Protein AF-A0AAD6TS99-F1 (afdb_monomer)

Mean predicted aligned error: 9.03 Å

pLDDT: mean 82.66, std 16.52, range [25.97, 98.44]

Radius of gyration: 23.11 Å; Cα contacts (8 Å, |Δi|>4): 636; chains: 1; bounding box: 57×58×65 Å

Structure (mmCIF, N/CA/C/O backbone):
data_AF-A0AAD6TS99-F1
#
_entry.id   AF-A0AAD6TS99-F1
#
loop_
_atom_site.group_PDB
_atom_site.id
_atom_site.type_symbol
_atom_site.label_atom_id
_atom_site.label_alt_id
_atom_site.label_comp_id
_atom_site.label_asym_id
_atom_site.label_entity_id
_atom_site.label_seq_id
_atom_site.pdbx_PDB_ins_code
_atom_site.Cartn_x
_atom_site.Cartn_y
_atom_site.Cartn_z
_atom_site.occupancy
_atom_site.B_iso_or_equiv
_atom_site.auth_seq_id
_atom_site.auth_comp_id
_atom_site.auth_asym_id
_atom_site.auth_atom_id
_atom_site.pdbx_PDB_model_num
ATOM 1 N N . MET A 1 1 ? -3.252 -40.633 1.574 1.00 31.17 1 MET A N 1
ATOM 2 C CA . MET A 1 1 ? -2.660 -40.142 0.312 1.00 31.17 1 MET A CA 1
ATOM 3 C C . MET A 1 1 ? -2.250 -38.691 0.544 1.00 31.17 1 MET A C 1
ATOM 5 O O . MET A 1 1 ? -3.136 -37.849 0.591 1.00 31.17 1 MET A O 1
ATOM 9 N N . PRO A 1 2 ? -0.974 -38.395 0.834 1.00 29.34 2 PRO A N 1
ATOM 10 C CA . PRO A 1 2 ? -0.529 -37.021 1.043 1.00 29.34 2 PRO A CA 1
ATOM 11 C C . PRO A 1 2 ? -0.524 -36.272 -0.296 1.00 29.34 2 PRO A C 1
ATOM 13 O O . PRO A 1 2 ? 0.064 -36.742 -1.268 1.00 29.34 2 PRO A O 1
ATOM 16 N N . GLY A 1 3 ? -1.235 -35.144 -0.343 1.00 27.17 3 GLY A N 1
ATOM 17 C CA . GLY A 1 3 ? -1.377 -34.300 -1.525 1.00 27.17 3 GLY A CA 1
ATOM 18 C C . GLY A 1 3 ? -0.054 -33.652 -1.924 1.00 27.17 3 GLY A C 1
ATOM 19 O O . GLY A 1 3 ? 0.652 -33.089 -1.086 1.00 27.17 3 GLY A O 1
ATOM 20 N N . LEU A 1 4 ? 0.273 -33.736 -3.215 1.00 25.97 4 LEU A N 1
ATOM 21 C CA . LEU A 1 4 ? 1.379 -33.003 -3.816 1.00 25.97 4 LEU A CA 1
ATOM 22 C C . LEU A 1 4 ? 1.143 -31.496 -3.647 1.00 25.97 4 LEU A C 1
ATOM 24 O O . LEU A 1 4 ? 0.352 -30.891 -4.365 1.00 25.97 4 LEU A O 1
ATOM 28 N N . SER A 1 5 ? 1.887 -30.879 -2.731 1.00 28.53 5 SER A N 1
ATOM 29 C CA . SER A 1 5 ? 2.223 -29.463 -2.830 1.00 28.53 5 SER A CA 1
ATOM 30 C C . SER A 1 5 ? 3.158 -29.313 -4.030 1.00 28.53 5 SER A C 1
ATOM 32 O O . SER A 1 5 ? 4.342 -29.649 -3.958 1.00 28.53 5 SER A O 1
ATOM 34 N N . ILE A 1 6 ? 2.627 -28.843 -5.160 1.00 28.94 6 ILE A N 1
ATOM 35 C CA . ILE A 1 6 ? 3.459 -28.297 -6.230 1.00 28.94 6 ILE A CA 1
ATOM 36 C C . ILE A 1 6 ? 4.036 -26.997 -5.669 1.00 28.94 6 ILE A C 1
ATOM 38 O O . ILE A 1 6 ? 3.447 -25.929 -5.801 1.00 28.94 6 ILE A O 1
ATOM 42 N N . ARG A 1 7 ? 5.187 -27.082 -4.993 1.00 29.94 7 ARG A N 1
ATOM 43 C CA . ARG A 1 7 ? 6.055 -25.917 -4.819 1.00 29.94 7 ARG A CA 1
ATOM 44 C C . ARG A 1 7 ? 6.467 -25.500 -6.225 1.00 29.94 7 ARG A C 1
ATOM 46 O O . ARG A 1 7 ? 7.348 -26.135 -6.807 1.00 29.94 7 ARG A O 1
ATOM 53 N N . GLN A 1 8 ? 5.807 -24.488 -6.790 1.00 37.69 8 GLN A N 1
ATOM 54 C CA . GLN A 1 8 ? 6.321 -23.814 -7.977 1.00 37.69 8 GLN A CA 1
ATOM 55 C C . GLN A 1 8 ? 7.753 -23.388 -7.642 1.00 37.69 8 GLN A C 1
ATOM 57 O O . GLN A 1 8 ? 7.991 -22.649 -6.686 1.00 37.69 8 GLN A O 1
ATOM 62 N N . ARG A 1 9 ? 8.731 -23.979 -8.335 1.00 44.38 9 ARG A N 1
ATOM 63 C CA . ARG A 1 9 ? 10.136 -23.624 -8.140 1.00 44.38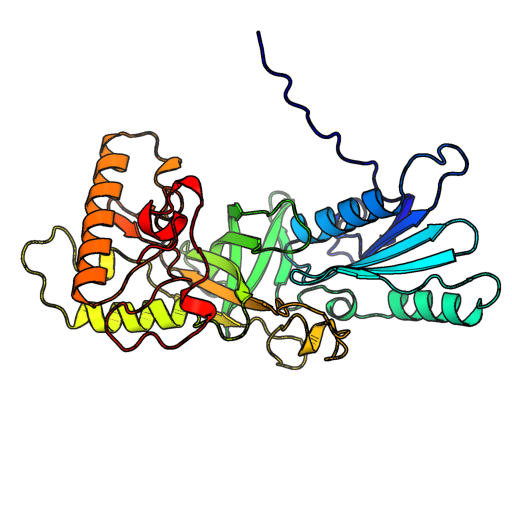 9 ARG A CA 1
ATOM 64 C C . ARG A 1 9 ? 10.298 -22.179 -8.598 1.00 44.38 9 ARG A C 1
ATOM 66 O O . ARG A 1 9 ? 9.885 -21.857 -9.707 1.00 44.38 9 ARG A O 1
ATOM 73 N N . ARG A 1 10 ? 10.888 -21.333 -7.748 1.00 51.53 10 ARG A N 1
ATOM 74 C CA . ARG A 1 10 ? 11.255 -19.963 -8.124 1.00 51.53 10 ARG A CA 1
ATOM 75 C C . ARG A 1 10 ? 12.148 -20.042 -9.377 1.00 51.53 10 ARG A C 1
ATOM 77 O O . ARG A 1 10 ? 13.082 -20.852 -9.361 1.00 51.53 10 ARG A O 1
ATOM 84 N N . PRO A 1 11 ? 11.854 -19.283 -10.445 1.00 57.56 11 PRO A N 1
ATOM 85 C CA . PRO A 1 11 ? 12.698 -19.250 -11.634 1.00 57.56 11 PRO A CA 1
ATOM 86 C C . PRO A 1 11 ? 14.106 -18.740 -11.288 1.00 57.56 11 PRO A C 1
ATOM 88 O O . PRO A 1 11 ? 14.292 -18.085 -10.253 1.00 57.56 11 PRO A O 1
ATOM 91 N N . PRO A 1 12 ? 15.111 -19.041 -12.125 1.00 59.34 12 PRO A N 1
ATOM 92 C CA . PRO A 1 12 ? 16.464 -18.543 -11.925 1.00 59.34 12 PRO A CA 1
ATOM 93 C C . PRO A 1 12 ? 16.511 -17.001 -11.973 1.00 59.34 12 PRO A C 1
ATOM 95 O O . PRO A 1 12 ? 15.682 -16.373 -12.646 1.00 59.34 12 PRO A O 1
ATOM 98 N N . PRO A 1 13 ? 17.483 -16.373 -11.276 1.00 65.31 13 PRO A N 1
ATOM 99 C CA . PRO A 1 13 ? 17.676 -14.921 -11.301 1.00 65.31 13 PRO A CA 1
ATOM 100 C C . PRO A 1 13 ? 17.882 -14.396 -12.736 1.00 65.31 13 PRO A C 1
ATOM 102 O O . PRO A 1 13 ? 18.174 -15.181 -13.642 1.00 65.31 13 PRO A O 1
ATOM 105 N N . PRO A 1 14 ? 17.709 -13.084 -12.982 1.00 68.12 14 PRO A N 1
ATOM 106 C CA . PRO A 1 14 ? 17.928 -12.510 -14.306 1.00 68.12 14 PRO A CA 1
ATOM 107 C C . PRO A 1 14 ? 19.351 -12.751 -14.819 1.00 68.12 14 PRO A C 1
ATOM 109 O O . PRO A 1 14 ? 20.306 -12.736 -14.043 1.00 68.12 14 PRO A O 1
ATOM 112 N N . ASP A 1 15 ? 19.479 -12.973 -16.132 1.00 72.75 15 ASP A N 1
ATOM 113 C CA . ASP A 1 15 ? 20.764 -13.275 -16.783 1.00 72.75 15 ASP A CA 1
ATOM 114 C C . ASP A 1 15 ? 21.715 -12.077 -16.724 1.00 72.75 15 ASP A C 1
ATOM 116 O O . ASP A 1 15 ? 22.934 -12.229 -16.648 1.00 72.75 15 ASP A O 1
ATOM 120 N N . ALA A 1 16 ? 21.146 -10.872 -16.741 1.00 76.94 16 ALA A N 1
ATOM 121 C CA . ALA A 1 16 ? 21.843 -9.618 -16.526 1.00 76.94 16 ALA A CA 1
ATOM 122 C C . ALA A 1 16 ? 20.927 -8.620 -15.809 1.00 76.94 16 ALA A C 1
ATOM 124 O O . ALA A 1 16 ? 19.708 -8.761 -15.789 1.00 76.94 16 ALA A O 1
ATOM 125 N N . GLN A 1 17 ? 21.506 -7.576 -15.225 1.00 77.94 17 GLN A N 1
ATOM 126 C CA . GLN A 1 17 ? 20.723 -6.495 -14.639 1.00 77.94 17 GLN A CA 1
ATOM 127 C C . GLN A 1 17 ? 21.492 -5.183 -14.638 1.00 77.94 17 GLN A C 1
ATOM 129 O O . GLN A 1 17 ? 22.702 -5.167 -14.407 1.00 77.94 17 GLN A O 1
ATOM 134 N N . ILE A 1 18 ? 20.769 -4.082 -14.828 1.00 77.62 18 ILE A N 1
ATOM 135 C CA . ILE A 1 18 ? 21.267 -2.746 -14.501 1.00 77.62 18 ILE A CA 1
ATOM 136 C C . ILE A 1 18 ? 21.106 -2.583 -12.989 1.00 77.62 18 ILE A C 1
ATOM 138 O O . ILE A 1 18 ? 20.018 -2.821 -12.461 1.00 77.62 18 ILE A O 1
ATOM 142 N N . ARG A 1 19 ? 22.186 -2.236 -12.282 1.00 78.31 19 ARG A N 1
ATOM 143 C CA . ARG A 1 19 ? 22.168 -2.015 -10.828 1.00 78.31 19 ARG A CA 1
ATOM 144 C C . ARG A 1 19 ? 22.339 -0.541 -10.508 1.00 78.31 19 ARG A C 1
ATOM 146 O O . ARG A 1 19 ? 23.135 0.133 -11.159 1.00 78.31 19 ARG A O 1
ATOM 153 N N . LEU A 1 20 ? 21.653 -0.078 -9.468 1.00 70.25 20 LEU A N 1
ATOM 154 C CA . LEU A 1 20 ? 22.015 1.182 -8.833 1.00 70.25 20 LEU A CA 1
ATOM 155 C C . LEU A 1 20 ? 23.331 0.993 -8.077 1.00 70.25 20 LEU A C 1
ATOM 157 O O . LEU A 1 20 ? 23.480 0.058 -7.289 1.00 70.25 20 LEU A O 1
ATOM 161 N N . VAL A 1 21 ? 24.286 1.888 -8.322 1.00 65.94 21 VAL A N 1
ATOM 162 C CA . VAL A 1 21 ? 25.533 1.967 -7.557 1.00 65.94 21 VAL A CA 1
ATOM 163 C C . VAL A 1 21 ? 25.397 3.155 -6.616 1.00 65.94 21 VAL A C 1
ATOM 165 O O . VAL A 1 21 ? 25.677 4.289 -6.989 1.00 65.94 21 VAL A O 1
ATOM 168 N N . SER A 1 22 ? 24.907 2.899 -5.407 1.00 61.56 22 SER A N 1
ATOM 169 C CA . SER A 1 22 ? 24.808 3.896 -4.339 1.00 61.56 22 SER A CA 1
ATOM 170 C C . SER A 1 22 ? 25.231 3.264 -3.004 1.00 61.56 22 SER A C 1
ATOM 172 O O . SER A 1 22 ? 25.011 2.063 -2.822 1.00 61.56 22 SER A O 1
ATOM 174 N N . PRO A 1 23 ? 25.830 4.036 -2.072 1.00 59.06 23 PRO A N 1
ATOM 175 C CA . PRO A 1 23 ? 26.162 3.565 -0.724 1.00 59.06 23 PRO A CA 1
ATOM 176 C C . PRO A 1 23 ? 24.962 2.984 0.037 1.00 59.06 23 PRO A C 1
ATOM 178 O O . PRO A 1 23 ? 25.139 2.120 0.894 1.00 59.06 23 PRO A O 1
ATOM 181 N N . ASP A 1 24 ? 23.753 3.439 -0.298 1.00 56.72 24 ASP A N 1
ATOM 182 C CA . ASP A 1 24 ? 22.505 3.048 0.366 1.00 56.72 24 ASP A CA 1
ATOM 183 C C . ASP A 1 24 ? 21.996 1.675 -0.095 1.00 56.72 24 ASP A C 1
ATOM 185 O O . ASP A 1 24 ? 21.135 1.064 0.543 1.00 56.72 24 ASP A O 1
ATOM 189 N N . PHE A 1 25 ? 22.535 1.165 -1.205 1.00 60.50 25 PHE A N 1
ATOM 190 C CA . PHE A 1 25 ? 22.147 -0.111 -1.781 1.00 60.50 25 PHE A CA 1
ATOM 191 C C . PHE A 1 25 ? 23.238 -1.147 -1.546 1.00 60.50 25 PHE A C 1
ATOM 193 O O . PHE A 1 25 ? 24.374 -1.025 -2.004 1.00 60.50 25 PHE A O 1
ATOM 200 N N . ASP A 1 26 ? 22.870 -2.234 -0.872 1.00 61.38 26 ASP A N 1
ATOM 201 C CA . ASP A 1 26 ? 23.721 -3.414 -0.840 1.00 61.38 26 ASP A CA 1
ATOM 202 C C . ASP A 1 26 ? 23.808 -3.983 -2.257 1.00 61.38 26 ASP A C 1
ATOM 204 O O . ASP A 1 26 ? 22.822 -4.500 -2.790 1.00 61.38 26 ASP A O 1
ATOM 208 N N . SER A 1 27 ? 24.991 -3.872 -2.865 1.00 56.22 27 SER A N 1
ATOM 209 C CA . SER A 1 27 ? 25.229 -4.285 -4.247 1.00 56.22 27 SER A CA 1
ATOM 210 C C . SER A 1 27 ? 24.827 -5.733 -4.528 1.00 56.22 27 SER A C 1
ATOM 212 O O . SER A 1 27 ? 24.544 -6.032 -5.681 1.00 56.22 27 SER A O 1
ATOM 214 N N . ASN A 1 28 ? 24.746 -6.611 -3.517 1.00 54.53 28 ASN A N 1
ATOM 215 C CA . ASN A 1 28 ? 24.338 -8.012 -3.656 1.00 54.53 28 ASN A CA 1
ATOM 216 C C . ASN A 1 28 ? 22.839 -8.269 -3.417 1.00 54.53 28 ASN A C 1
ATOM 218 O O . ASN A 1 28 ? 22.389 -9.407 -3.554 1.00 54.53 28 ASN A O 1
ATOM 222 N N . SER A 1 29 ? 22.058 -7.243 -3.079 1.00 62.88 29 SER A N 1
ATOM 223 C CA . SER A 1 29 ? 20.621 -7.371 -2.842 1.00 62.88 29 SER A CA 1
ATOM 224 C C . SER A 1 29 ? 19.803 -7.261 -4.130 1.00 62.88 29 SER A C 1
ATOM 226 O O . SER A 1 29 ? 20.132 -6.494 -5.036 1.00 62.88 29 SER A O 1
ATOM 228 N N . CYS A 1 30 ? 18.667 -7.965 -4.182 1.00 60.56 30 CYS A N 1
ATOM 229 C CA . CYS A 1 30 ? 17.664 -7.759 -5.228 1.00 60.56 30 CYS A CA 1
ATOM 230 C C . CYS A 1 30 ? 17.139 -6.309 -5.256 1.00 60.56 30 CYS A C 1
ATOM 232 O O . CYS A 1 30 ? 16.827 -5.824 -6.340 1.00 60.56 30 CYS A O 1
ATOM 234 N N . PHE A 1 31 ? 17.168 -5.589 -4.125 1.00 64.56 31 PHE A N 1
ATOM 235 C CA . PHE A 1 31 ? 16.798 -4.167 -4.012 1.00 64.56 31 PHE A CA 1
ATOM 236 C C . PHE A 1 31 ? 17.698 -3.223 -4.827 1.00 64.56 31 PHE A C 1
ATOM 238 O O . PHE A 1 31 ? 17.280 -2.128 -5.192 1.00 64.56 31 PHE A O 1
ATOM 245 N N . ALA A 1 32 ? 18.930 -3.640 -5.150 1.00 71.50 32 ALA A N 1
ATOM 246 C CA . ALA A 1 32 ? 19.839 -2.869 -6.004 1.00 71.50 32 ALA A CA 1
ATOM 247 C C . ALA A 1 32 ? 19.538 -3.029 -7.505 1.00 71.50 32 ALA A C 1
ATOM 249 O O . ALA A 1 32 ? 20.182 -2.386 -8.335 1.00 71.50 32 ALA A O 1
ATOM 250 N N . THR A 1 33 ? 18.598 -3.904 -7.876 1.00 79.81 33 THR A N 1
ATOM 251 C CA . THR A 1 33 ? 18.227 -4.161 -9.272 1.00 79.81 33 THR A CA 1
ATOM 252 C C . THR A 1 33 ? 17.383 -3.009 -9.806 1.00 79.81 33 THR A C 1
ATOM 254 O O . THR A 1 33 ? 16.209 -2.880 -9.472 1.00 79.81 33 THR A O 1
ATOM 257 N N . ALA A 1 34 ? 17.974 -2.191 -10.675 1.00 82.31 34 ALA A N 1
ATOM 258 C CA . ALA A 1 34 ? 17.283 -1.101 -11.348 1.00 82.31 34 ALA A CA 1
ATOM 259 C C . ALA A 1 34 ? 16.462 -1.603 -12.539 1.00 82.31 34 ALA A C 1
ATOM 261 O O . ALA A 1 34 ? 15.338 -1.161 -12.721 1.00 82.31 34 ALA A O 1
ATOM 262 N N . VAL A 1 35 ? 16.999 -2.519 -13.350 1.00 86.19 35 VAL A N 1
ATOM 263 C CA . VAL A 1 35 ? 16.286 -3.100 -14.500 1.00 86.19 35 VAL A CA 1
ATOM 264 C C . VAL A 1 35 ? 16.732 -4.555 -14.678 1.00 86.19 35 VAL A C 1
ATOM 266 O O . VAL A 1 35 ? 17.909 -4.775 -14.983 1.00 86.19 35 VAL A O 1
ATOM 269 N N . PRO A 1 36 ? 15.854 -5.557 -14.479 1.00 85.12 36 PRO A N 1
ATOM 270 C CA . PRO A 1 36 ? 16.147 -6.941 -14.833 1.00 85.12 36 PRO A CA 1
ATOM 271 C C . PRO A 1 36 ? 16.221 -7.126 -16.355 1.00 85.12 36 PRO A C 1
ATOM 273 O O . PRO A 1 36 ? 15.377 -6.629 -17.106 1.00 85.12 36 PRO A O 1
ATOM 276 N N . CYS A 1 37 ? 17.211 -7.896 -16.801 1.00 84.31 37 CYS A N 1
ATOM 277 C CA . CYS A 1 37 ? 17.406 -8.258 -18.199 1.00 84.31 37 CYS A CA 1
ATOM 278 C C . CYS A 1 37 ? 17.447 -9.786 -18.344 1.00 84.31 37 CYS A C 1
ATOM 280 O O . CYS A 1 37 ? 18.178 -10.473 -17.626 1.00 84.31 37 CYS A O 1
ATOM 282 N N . LYS A 1 38 ? 16.681 -10.317 -19.298 1.00 83.75 38 LYS A N 1
ATOM 283 C CA . LYS A 1 38 ? 16.665 -11.743 -19.645 1.00 83.75 38 LYS A CA 1
ATOM 284 C C . LYS A 1 38 ? 17.144 -11.952 -21.075 1.00 83.75 38 LYS A C 1
ATOM 286 O O . LYS A 1 38 ? 16.700 -11.260 -21.996 1.00 83.75 38 LYS A O 1
ATOM 291 N N . LEU A 1 39 ? 18.050 -12.906 -21.250 1.00 77.25 39 LEU A N 1
ATOM 292 C CA . LEU A 1 39 ? 18.673 -13.250 -22.520 1.00 77.25 39 LEU A CA 1
ATOM 293 C C . LEU A 1 39 ? 18.336 -14.695 -22.865 1.00 77.25 39 LEU A C 1
ATOM 295 O O . LEU A 1 39 ? 18.523 -15.593 -22.050 1.00 77.25 39 LEU A O 1
ATOM 299 N N . LYS A 1 40 ? 17.900 -14.947 -24.103 1.00 68.38 40 LYS A N 1
ATOM 300 C CA . LYS A 1 40 ? 17.586 -16.320 -24.506 1.00 68.38 40 LYS A CA 1
ATOM 301 C C . LYS A 1 40 ? 18.821 -17.200 -24.475 1.00 68.38 40 LYS A C 1
ATOM 303 O O . LYS A 1 40 ? 19.788 -16.974 -25.203 1.00 68.38 40 LYS A O 1
ATOM 308 N N . SER A 1 41 ? 18.751 -18.252 -23.671 1.00 57.69 41 SER A N 1
ATOM 309 C CA . SER A 1 41 ? 19.757 -19.301 -23.681 1.00 57.69 41 SER A CA 1
ATOM 310 C C . SER A 1 41 ? 19.623 -20.130 -24.958 1.00 57.69 41 SER A C 1
ATOM 312 O O . SER A 1 41 ? 18.628 -20.824 -25.158 1.00 57.69 41 SER A O 1
ATOM 314 N N . MET A 1 42 ? 20.670 -20.156 -25.791 1.00 52.84 42 MET A N 1
ATOM 315 C CA . MET A 1 42 ? 20.754 -21.095 -26.925 1.00 52.84 42 MET A CA 1
ATOM 316 C C . MET A 1 42 ? 20.756 -22.574 -26.491 1.00 52.84 42 MET A C 1
ATOM 318 O O . MET A 1 42 ? 20.680 -23.461 -27.336 1.00 52.84 42 MET A O 1
ATOM 322 N N . ARG A 1 43 ? 20.871 -22.859 -25.186 1.00 50.91 43 ARG A N 1
ATOM 323 C CA . ARG A 1 43 ? 20.925 -24.223 -24.641 1.00 50.91 43 ARG A CA 1
ATOM 324 C C . ARG A 1 43 ? 19.551 -24.794 -24.278 1.00 50.91 43 ARG A C 1
ATOM 326 O O . ARG A 1 43 ? 19.440 -26.011 -24.238 1.00 50.91 43 ARG A O 1
ATOM 333 N N . ASN A 1 44 ? 18.539 -23.951 -24.048 1.00 54.41 44 ASN A N 1
ATOM 334 C CA . ASN A 1 44 ? 17.185 -24.357 -23.647 1.00 54.41 44 ASN A CA 1
ATOM 335 C C . ASN A 1 44 ? 16.124 -23.524 -24.396 1.00 54.41 44 ASN A C 1
ATOM 337 O O . ASN A 1 44 ? 15.578 -22.570 -23.848 1.00 54.41 44 ASN A O 1
ATOM 341 N N . PRO A 1 45 ? 15.801 -23.868 -25.653 1.00 55.06 45 PRO A N 1
ATOM 342 C CA . PRO A 1 45 ? 14.813 -23.129 -26.443 1.00 55.06 45 PRO A CA 1
ATOM 343 C C . PRO A 1 45 ? 13.363 -23.268 -25.936 1.00 55.06 45 PRO A C 1
ATOM 345 O O . PRO A 1 45 ? 12.497 -22.530 -26.399 1.00 55.06 45 PRO A O 1
ATOM 348 N N . GLU A 1 46 ? 13.091 -24.195 -25.009 1.00 52.91 46 GLU A N 1
ATOM 349 C CA . GLU A 1 46 ? 11.758 -24.421 -24.427 1.00 52.91 46 GLU A CA 1
ATOM 350 C C . GLU A 1 46 ? 11.440 -23.509 -23.221 1.00 52.91 46 GLU A C 1
ATOM 352 O O . GLU A 1 46 ? 10.275 -23.397 -22.832 1.00 52.91 46 GLU A O 1
ATOM 357 N N . GLU A 1 47 ? 12.433 -22.824 -22.637 1.00 57.97 47 GLU A N 1
ATOM 358 C CA . GLU A 1 47 ? 12.213 -21.851 -21.558 1.00 57.97 47 GLU A CA 1
ATOM 359 C C . GLU A 1 47 ? 11.786 -20.493 -22.139 1.00 57.97 47 GLU A C 1
ATOM 361 O O . GLU A 1 47 ? 12.465 -19.888 -22.970 1.00 57.97 47 GLU A O 1
ATOM 366 N N . SER A 1 48 ? 10.620 -19.999 -21.714 1.00 66.62 48 SER A N 1
ATOM 367 C CA . SER A 1 48 ? 10.127 -18.683 -22.126 1.00 66.62 48 SER A CA 1
ATOM 368 C C . SER A 1 48 ? 10.794 -17.600 -21.278 1.00 66.62 48 SER A C 1
ATOM 370 O O . SER A 1 48 ? 10.398 -17.380 -20.132 1.00 66.62 48 SER A O 1
ATOM 372 N N . ASN A 1 49 ? 11.766 -16.891 -21.862 1.00 68.19 49 ASN A N 1
ATOM 373 C CA . ASN A 1 49 ? 12.396 -15.701 -21.269 1.00 68.19 49 ASN A CA 1
ATOM 374 C C . ASN A 1 49 ? 11.382 -14.702 -20.707 1.00 68.19 49 ASN A C 1
ATOM 376 O O . ASN A 1 49 ? 11.646 -14.038 -19.709 1.00 68.19 49 ASN A O 1
ATOM 380 N N . GLU A 1 50 ? 10.232 -14.578 -21.371 1.00 75.81 50 GLU A N 1
ATOM 381 C CA . GLU A 1 50 ? 9.171 -13.654 -20.984 1.00 75.81 50 GLU A CA 1
ATOM 382 C C . GLU A 1 50 ? 8.615 -14.030 -19.609 1.00 75.81 50 GLU A C 1
ATOM 384 O O . GLU A 1 50 ? 8.525 -13.173 -18.740 1.00 75.81 50 GLU A O 1
ATOM 389 N N . ARG A 1 51 ? 8.350 -15.320 -19.350 1.00 78.31 51 ARG A N 1
ATOM 390 C CA . ARG A 1 51 ? 7.872 -15.779 -18.033 1.00 78.31 51 ARG A CA 1
ATOM 391 C C . ARG A 1 51 ? 8.875 -15.493 -16.926 1.00 78.31 51 ARG A C 1
ATOM 393 O O . ARG A 1 51 ? 8.493 -15.039 -15.852 1.00 78.31 51 ARG A O 1
ATOM 400 N N . GLU A 1 52 ? 10.155 -15.743 -17.177 1.00 80.12 52 GLU A N 1
ATOM 401 C CA . GLU A 1 52 ? 11.186 -15.476 -16.176 1.00 80.12 52 GLU A CA 1
ATOM 402 C C . GLU A 1 52 ? 11.406 -13.984 -15.930 1.00 80.12 52 GLU A C 1
ATOM 404 O O . GLU A 1 52 ? 11.671 -13.581 -14.793 1.00 80.12 52 GLU A O 1
ATOM 409 N N . LEU A 1 53 ? 11.298 -13.161 -16.974 1.00 85.12 53 LEU A N 1
ATOM 410 C CA . LEU A 1 53 ? 11.369 -11.711 -16.845 1.00 85.12 53 LEU A CA 1
ATOM 411 C C . LEU A 1 53 ? 10.168 -11.183 -16.062 1.00 85.12 53 LEU A C 1
ATOM 413 O O . LEU A 1 53 ? 10.362 -10.414 -15.126 1.00 85.12 53 LEU A O 1
ATOM 417 N N . ILE A 1 54 ? 8.958 -11.642 -16.395 1.00 84.75 54 ILE A N 1
ATOM 418 C CA . ILE A 1 54 ? 7.720 -11.307 -15.684 1.00 84.75 54 ILE A CA 1
ATOM 419 C C . ILE A 1 54 ? 7.877 -11.623 -14.199 1.00 84.75 54 ILE A C 1
ATOM 421 O O . ILE A 1 54 ? 7.669 -10.745 -13.364 1.00 84.75 54 ILE A O 1
ATOM 425 N N . TRP A 1 55 ? 8.327 -12.833 -13.857 1.00 82.75 55 TRP A N 1
ATOM 426 C CA . TRP A 1 55 ? 8.583 -13.201 -12.465 1.00 82.75 55 TRP A CA 1
ATOM 427 C C . TRP A 1 55 ? 9.654 -12.332 -11.804 1.00 82.75 55 TRP A C 1
ATOM 429 O O . TRP A 1 55 ? 9.483 -11.925 -10.659 1.00 82.75 55 TRP A O 1
ATOM 439 N N . SER A 1 56 ? 10.737 -11.998 -12.508 1.00 84.75 56 SER A N 1
ATOM 440 C CA . SER A 1 56 ? 11.792 -11.132 -11.963 1.00 84.75 56 SER A CA 1
ATOM 441 C C . SER A 1 56 ? 11.271 -9.718 -11.673 1.00 84.75 56 SER A C 1
ATOM 443 O O . SER A 1 56 ? 11.549 -9.160 -10.615 1.00 84.75 56 SER A O 1
ATOM 445 N N . CYS A 1 57 ? 10.483 -9.140 -12.581 1.00 87.69 57 CYS A N 1
ATOM 446 C CA . CYS A 1 57 ? 9.859 -7.830 -12.396 1.00 87.69 57 CYS A CA 1
ATOM 447 C C . CYS A 1 57 ? 8.817 -7.842 -11.269 1.00 87.69 57 CYS A C 1
ATOM 449 O O . CYS A 1 57 ? 8.769 -6.913 -10.462 1.00 87.69 57 CYS A O 1
ATOM 451 N N . GLN A 1 58 ? 8.014 -8.906 -11.183 1.00 83.75 58 GLN A N 1
ATOM 452 C CA . GLN A 1 58 ? 7.072 -9.123 -10.086 1.00 83.75 58 GLN A CA 1
ATOM 453 C C . GLN A 1 58 ? 7.795 -9.217 -8.745 1.00 83.75 58 GLN A C 1
ATOM 455 O O . GLN A 1 58 ? 7.370 -8.585 -7.784 1.00 83.75 58 GLN A O 1
ATOM 460 N N . ASP A 1 59 ? 8.909 -9.946 -8.682 1.00 83.31 59 ASP A N 1
ATOM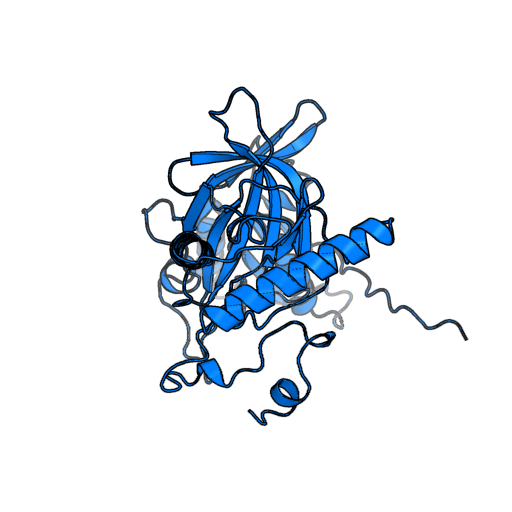 461 C CA . ASP A 1 59 ? 9.739 -10.056 -7.486 1.00 83.31 59 ASP A CA 1
ATOM 462 C C . ASP A 1 59 ? 10.308 -8.694 -7.072 1.00 83.31 59 ASP A C 1
ATOM 464 O O . ASP A 1 59 ? 10.222 -8.343 -5.901 1.00 83.31 59 ASP A O 1
ATOM 468 N N . VAL A 1 60 ? 10.812 -7.889 -8.016 1.00 86.19 60 VAL A N 1
ATOM 469 C CA . VAL A 1 60 ? 11.305 -6.528 -7.732 1.00 86.19 60 VAL A CA 1
ATOM 470 C C . VAL A 1 60 ? 10.199 -5.650 -7.138 1.00 86.19 60 VAL A C 1
ATOM 472 O O . VAL A 1 60 ? 10.405 -5.036 -6.094 1.00 86.19 60 VAL A O 1
ATOM 475 N N . LEU A 1 61 ? 9.007 -5.629 -7.747 1.00 85.38 61 LEU A N 1
ATOM 476 C CA . LEU A 1 61 ? 7.863 -4.867 -7.228 1.00 85.38 61 LEU A CA 1
ATOM 477 C C . LEU A 1 61 ? 7.359 -5.413 -5.884 1.00 85.38 61 LEU A C 1
ATOM 479 O O . LEU A 1 61 ? 6.909 -4.666 -5.014 1.00 85.38 61 LEU A O 1
ATOM 483 N N . ARG A 1 62 ? 7.381 -6.727 -5.691 1.00 80.75 62 ARG A N 1
ATOM 484 C CA . ARG A 1 62 ? 6.872 -7.361 -4.474 1.00 80.75 62 ARG A CA 1
ATOM 485 C C . ARG A 1 62 ? 7.848 -7.246 -3.314 1.00 80.75 62 ARG A C 1
ATOM 487 O O . ARG A 1 62 ? 7.415 -7.108 -2.175 1.00 80.75 62 ARG A O 1
ATOM 494 N N . ASP A 1 63 ? 9.143 -7.301 -3.563 1.00 82.69 63 ASP A N 1
ATOM 495 C CA . ASP A 1 63 ? 10.123 -7.354 -2.492 1.00 82.69 63 ASP A CA 1
ATOM 496 C C . ASP A 1 63 ? 10.548 -5.931 -2.087 1.00 82.69 63 ASP A C 1
ATOM 498 O O . ASP A 1 63 ? 10.538 -5.651 -0.886 1.00 82.69 63 ASP A O 1
ATOM 502 N N . ASP A 1 64 ? 10.825 -5.010 -3.026 1.00 87.50 64 ASP A N 1
ATOM 503 C CA . ASP A 1 64 ? 11.214 -3.619 -2.708 1.00 87.50 64 ASP A CA 1
ATOM 504 C C . ASP A 1 64 ? 9.976 -2.716 -2.514 1.00 87.50 64 ASP A C 1
ATOM 506 O O . ASP A 1 64 ? 9.267 -2.432 -3.486 1.00 87.50 64 ASP A O 1
ATOM 510 N N . PRO A 1 65 ? 9.680 -2.240 -1.289 1.00 88.31 65 PRO A N 1
ATOM 511 C CA . PRO A 1 65 ? 8.522 -1.379 -1.049 1.00 88.31 65 PRO A CA 1
ATOM 512 C C . PRO A 1 65 ? 8.656 0.006 -1.690 1.00 88.31 65 PRO A C 1
ATOM 514 O O . PRO A 1 65 ? 7.639 0.636 -1.950 1.00 88.31 65 PRO A O 1
ATOM 517 N N . ARG A 1 66 ? 9.872 0.459 -2.020 1.00 91.44 66 ARG A N 1
ATOM 518 C CA . ARG A 1 66 ? 10.082 1.751 -2.691 1.00 91.44 66 ARG A CA 1
ATOM 519 C C . ARG A 1 66 ? 9.723 1.700 -4.171 1.00 91.44 66 ARG A C 1
ATOM 521 O O . ARG A 1 66 ? 9.794 2.717 -4.851 1.00 91.44 66 ARG A O 1
ATOM 528 N N . ARG A 1 67 ? 9.415 0.519 -4.716 1.00 91.06 67 ARG A N 1
ATOM 529 C CA . ARG A 1 67 ? 9.217 0.343 -6.151 1.00 91.06 67 ARG A CA 1
ATOM 530 C C . ARG A 1 67 ? 7.760 0.556 -6.558 1.00 91.06 67 ARG A C 1
ATOM 532 O O . ARG A 1 67 ? 6.879 -0.264 -6.270 1.00 91.06 67 ARG A O 1
ATOM 539 N N . ARG A 1 68 ? 7.536 1.636 -7.306 1.00 92.06 68 ARG A N 1
ATOM 540 C CA . ARG A 1 68 ? 6.242 2.032 -7.877 1.00 92.06 68 ARG A CA 1
ATOM 541 C C . ARG A 1 68 ? 5.955 1.321 -9.200 1.00 92.06 68 ARG A C 1
ATOM 543 O O . ARG A 1 68 ? 4.867 0.783 -9.406 1.00 92.06 68 ARG A O 1
ATOM 550 N N . PHE A 1 69 ? 6.965 1.262 -10.064 1.00 92.31 69 PHE A N 1
ATOM 551 C CA . PHE A 1 69 ? 6.967 0.533 -11.333 1.00 92.31 69 PHE A CA 1
ATOM 552 C C . PHE A 1 69 ? 8.376 0.015 -11.642 1.00 92.31 69 PHE A C 1
ATOM 554 O O . PHE A 1 69 ? 9.344 0.433 -11.018 1.00 92.31 69 PHE A O 1
ATOM 561 N N . THR A 1 70 ? 8.525 -0.905 -12.591 1.00 93.00 70 THR A N 1
ATOM 562 C CA . THR A 1 70 ? 9.835 -1.361 -13.065 1.00 93.00 70 THR A CA 1
ATOM 563 C C . THR A 1 70 ? 9.843 -1.577 -14.567 1.00 93.00 70 THR A C 1
ATOM 565 O O . THR A 1 70 ? 8.871 -2.063 -15.142 1.00 93.00 70 THR A O 1
ATOM 568 N N . PHE A 1 71 ? 10.973 -1.271 -15.196 1.00 93.19 71 PHE A N 1
ATOM 569 C CA . PHE A 1 71 ? 11.255 -1.733 -16.548 1.00 93.19 71 PHE A CA 1
ATOM 570 C C . PHE A 1 71 ? 11.843 -3.143 -16.527 1.00 93.19 71 PHE A C 1
ATOM 572 O O . PHE A 1 71 ? 12.410 -3.563 -15.521 1.00 93.19 71 PHE A O 1
ATOM 579 N N . GLY A 1 72 ? 11.741 -3.851 -17.646 1.00 92.50 72 GLY A N 1
ATOM 580 C CA . GLY A 1 72 ? 12.453 -5.094 -17.917 1.00 92.50 72 GLY A CA 1
ATOM 581 C C . GLY A 1 72 ? 12.898 -5.142 -19.376 1.00 92.50 72 GLY A C 1
ATOM 582 O O . GLY A 1 72 ? 12.274 -4.521 -20.235 1.00 92.50 72 GLY A O 1
ATOM 583 N N . ILE A 1 73 ? 13.976 -5.861 -19.675 1.00 91.75 73 ILE A N 1
ATOM 584 C CA . ILE A 1 73 ? 14.462 -6.027 -21.053 1.00 91.75 73 ILE A CA 1
ATOM 585 C C . ILE A 1 73 ? 14.529 -7.514 -21.380 1.00 91.75 73 ILE A C 1
ATOM 587 O O . ILE A 1 73 ? 15.158 -8.283 -20.652 1.00 91.75 73 ILE A O 1
ATOM 591 N N . SER A 1 74 ? 13.914 -7.916 -22.491 1.00 90.00 74 SER A N 1
ATOM 592 C CA . SER A 1 74 ? 14.078 -9.262 -23.047 1.00 90.00 74 SER A CA 1
ATOM 593 C C . SER A 1 74 ? 14.798 -9.202 -24.386 1.00 90.00 74 SER A C 1
ATOM 595 O O . SER A 1 74 ? 14.441 -8.390 -25.243 1.00 90.00 74 SER A O 1
ATOM 597 N N . LEU A 1 75 ? 15.761 -10.098 -24.570 1.00 86.12 75 LEU A N 1
ATOM 598 C CA . LEU A 1 75 ? 16.506 -10.285 -25.812 1.00 86.12 75 LEU A CA 1
ATOM 599 C C . LEU A 1 75 ? 16.283 -11.710 -26.336 1.00 86.12 75 LEU A C 1
ATOM 601 O O . LEU A 1 75 ? 16.618 -12.684 -25.653 1.00 86.12 75 LEU A O 1
ATOM 605 N N . ASP A 1 76 ? 15.720 -11.825 -27.539 1.00 82.75 76 ASP A N 1
ATOM 606 C CA . ASP A 1 76 ? 15.520 -13.082 -28.268 1.00 82.75 76 ASP A CA 1
ATOM 607 C C . ASP A 1 76 ? 16.144 -12.967 -29.662 1.00 82.75 76 ASP A C 1
ATOM 609 O O . ASP A 1 76 ? 15.647 -12.232 -30.512 1.00 82.75 76 ASP A O 1
ATOM 613 N N . ASP A 1 77 ? 17.261 -13.665 -29.880 1.00 82.38 77 ASP A N 1
ATOM 614 C CA . ASP A 1 77 ? 18.074 -13.555 -31.096 1.00 82.38 77 ASP A CA 1
ATOM 615 C C . ASP A 1 77 ? 18.436 -12.090 -31.409 1.00 82.38 77 ASP A C 1
ATOM 617 O O . ASP A 1 77 ? 19.240 -11.497 -30.690 1.00 82.38 77 ASP A O 1
ATOM 621 N N . THR A 1 78 ? 17.819 -11.476 -32.424 1.00 84.94 78 THR A N 1
ATOM 622 C CA . THR A 1 78 ? 18.033 -10.063 -32.778 1.00 84.94 78 THR A CA 1
ATOM 623 C C . THR A 1 78 ? 16.952 -9.116 -32.262 1.00 84.94 78 THR A C 1
ATOM 625 O O . THR A 1 78 ? 17.051 -7.906 -32.477 1.00 84.94 78 THR A O 1
ATOM 628 N N . ASP A 1 79 ? 15.920 -9.650 -31.615 1.00 87.56 79 ASP A N 1
ATOM 629 C CA . ASP A 1 79 ? 14.748 -8.910 -31.173 1.00 87.56 79 ASP A CA 1
ATOM 630 C C . ASP A 1 79 ? 14.898 -8.496 -29.709 1.00 87.56 79 ASP A C 1
ATOM 632 O O . ASP A 1 79 ? 15.007 -9.312 -28.793 1.00 87.56 79 ASP A O 1
ATOM 636 N N . LEU A 1 80 ? 14.870 -7.188 -29.486 1.00 90.19 80 LEU A N 1
ATOM 637 C CA . LEU A 1 80 ? 14.799 -6.569 -28.173 1.00 90.19 80 LEU A CA 1
ATOM 638 C C . LEU A 1 80 ? 13.357 -6.147 -27.899 1.00 90.19 80 LEU A C 1
ATOM 640 O O . LEU A 1 80 ? 12.728 -5.498 -28.735 1.00 90.19 80 LEU A O 1
ATOM 644 N N . ARG A 1 81 ? 12.843 -6.446 -26.705 1.00 91.56 81 ARG A N 1
ATOM 645 C CA . ARG A 1 81 ? 11.606 -5.838 -26.189 1.00 91.56 81 ARG A CA 1
ATOM 646 C C . ARG A 1 81 ? 11.860 -5.168 -24.853 1.00 91.56 81 ARG A C 1
ATOM 648 O O . ARG A 1 81 ? 12.614 -5.679 -24.023 1.00 91.56 81 ARG A O 1
ATOM 655 N N . ILE A 1 82 ? 11.200 -4.034 -24.663 1.00 91.88 82 ILE A N 1
ATOM 656 C CA . ILE A 1 82 ? 11.157 -3.327 -23.390 1.00 91.88 82 ILE A CA 1
ATOM 657 C C . ILE A 1 82 ? 9.805 -3.625 -22.763 1.00 91.88 82 ILE A C 1
ATOM 659 O O . ILE A 1 82 ? 8.763 -3.507 -23.409 1.00 91.88 82 ILE A O 1
ATOM 663 N N . TRP A 1 83 ? 9.851 -4.005 -21.499 1.00 92.38 83 TRP A N 1
ATOM 664 C CA . TRP A 1 83 ? 8.698 -4.284 -20.672 1.00 92.38 83 TRP A CA 1
ATOM 665 C C . TRP A 1 83 ? 8.570 -3.192 -19.623 1.00 92.38 83 TRP A C 1
ATOM 667 O O . TRP A 1 83 ? 9.573 -2.702 -19.105 1.00 92.38 83 TRP A O 1
ATOM 677 N N . PHE A 1 84 ? 7.342 -2.832 -19.293 1.00 91.38 84 PHE A N 1
ATOM 678 C CA . PHE A 1 84 ? 7.003 -1.922 -18.214 1.00 91.38 84 PHE A CA 1
ATOM 679 C C . PHE A 1 84 ? 5.963 -2.597 -17.330 1.00 91.38 84 PHE A C 1
ATOM 681 O O . PHE A 1 84 ? 4.915 -3.023 -17.807 1.00 91.38 84 PHE A O 1
ATOM 688 N N . PHE A 1 85 ? 6.257 -2.682 -16.041 1.00 89.31 85 PHE A N 1
ATOM 689 C CA . PHE A 1 85 ? 5.387 -3.271 -15.036 1.00 89.31 85 PHE A CA 1
ATOM 690 C C . PHE A 1 85 ? 5.050 -2.221 -13.989 1.00 89.31 85 PHE A C 1
ATOM 692 O O . PHE A 1 85 ? 5.941 -1.622 -13.394 1.00 89.31 85 PHE A O 1
ATOM 699 N N . SER A 1 86 ? 3.767 -2.048 -13.712 1.00 88.00 86 SER A N 1
ATOM 700 C CA . SER A 1 86 ? 3.254 -1.234 -12.609 1.00 88.00 86 SER A CA 1
ATOM 701 C C . SER A 1 86 ? 2.230 -2.042 -11.809 1.00 88.00 86 SER A C 1
ATOM 703 O O . SER A 1 86 ? 1.891 -3.165 -12.172 1.00 88.00 86 SER A O 1
ATOM 705 N N 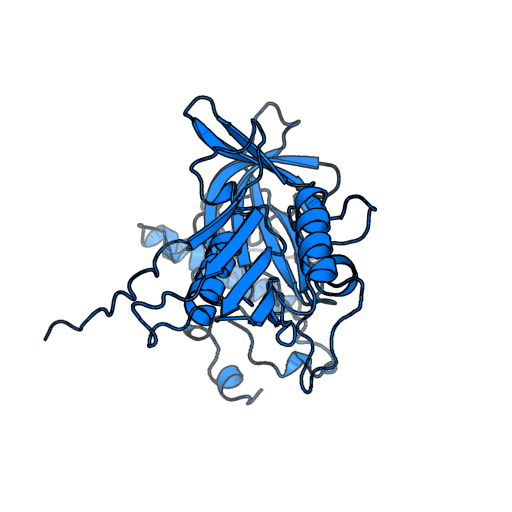. ARG A 1 87 ? 1.654 -1.451 -10.756 1.00 79.69 87 ARG A N 1
ATOM 706 C CA . ARG A 1 87 ? 0.577 -2.078 -9.957 1.00 79.69 87 ARG A CA 1
ATOM 707 C C . ARG A 1 87 ? -0.764 -2.212 -10.687 1.00 79.69 87 ARG A C 1
ATOM 709 O O . ARG A 1 87 ? -1.719 -2.775 -10.142 1.00 79.69 87 ARG A O 1
ATOM 716 N N . SER A 1 88 ? -0.856 -1.656 -11.890 1.00 79.69 88 SER A N 1
ATOM 717 C CA . SER A 1 88 ? -2.081 -1.591 -12.691 1.00 79.69 88 SER A CA 1
ATOM 718 C C . SER A 1 88 ? -1.956 -2.318 -14.025 1.00 79.69 88 SER A C 1
ATOM 720 O O . SER A 1 88 ? -2.899 -2.988 -14.436 1.00 79.69 88 SER A O 1
ATOM 722 N N . HIS A 1 89 ? -0.799 -2.200 -14.677 1.00 81.50 89 HIS A N 1
ATOM 723 C CA . HIS A 1 89 ? -0.608 -2.643 -16.049 1.00 81.50 89 HIS A CA 1
ATOM 724 C C . HIS A 1 89 ? 0.783 -3.230 -16.270 1.00 81.50 89 HIS A C 1
ATOM 726 O O . HIS A 1 89 ? 1.777 -2.762 -15.705 1.00 81.50 89 HIS A O 1
ATOM 732 N N . GLU A 1 90 ? 0.821 -4.200 -17.173 1.00 86.88 90 GLU A N 1
ATOM 733 C CA . GLU A 1 90 ? 2.012 -4.715 -17.828 1.00 86.88 90 GLU A CA 1
ATOM 734 C C . GLU A 1 90 ? 1.950 -4.300 -19.300 1.00 86.88 90 GLU A C 1
ATOM 736 O O . GLU A 1 90 ? 0.955 -4.548 -19.982 1.00 86.88 90 GLU A O 1
ATOM 741 N N . LEU A 1 91 ? 2.992 -3.627 -19.776 1.00 87.44 91 LEU A N 1
ATOM 742 C CA . LEU A 1 91 ? 3.114 -3.158 -21.150 1.00 87.44 91 LEU A CA 1
ATOM 743 C C . LEU A 1 91 ? 4.392 -3.722 -21.759 1.00 87.44 91 LEU A C 1
ATOM 745 O O . LEU A 1 91 ? 5.424 -3.806 -21.095 1.00 87.44 91 LEU A O 1
ATOM 749 N N . VAL A 1 92 ? 4.338 -4.054 -23.044 1.00 90.25 92 VAL A N 1
ATOM 750 C CA . VAL A 1 92 ? 5.492 -4.536 -23.802 1.00 90.25 92 VAL A CA 1
ATOM 751 C C . VAL A 1 92 ? 5.550 -3.837 -25.151 1.00 90.25 92 VAL A C 1
ATOM 753 O O . VAL A 1 92 ? 4.529 -3.620 -25.806 1.00 90.25 92 VAL A O 1
ATOM 756 N N . THR A 1 93 ? 6.750 -3.451 -25.573 1.00 90.75 93 THR A N 1
ATOM 757 C CA . THR A 1 93 ? 6.950 -2.876 -26.904 1.00 90.75 93 THR A CA 1
ATOM 758 C C . THR A 1 93 ? 6.862 -3.955 -27.987 1.00 90.75 93 THR A C 1
ATOM 760 O O . THR A 1 93 ? 7.213 -5.112 -27.740 1.00 90.75 93 THR A O 1
ATOM 763 N N . PRO A 1 94 ? 6.516 -3.593 -29.236 1.00 89.56 94 PRO A N 1
ATOM 764 C CA . PRO A 1 94 ? 6.846 -4.430 -30.385 1.00 89.56 94 PRO A CA 1
ATOM 765 C C . PRO A 1 94 ? 8.348 -4.784 -30.400 1.00 89.56 94 PRO A C 1
ATOM 767 O O . PRO A 1 94 ? 9.156 -4.017 -29.860 1.00 89.56 94 PRO A O 1
ATOM 770 N N . PRO A 1 95 ? 8.740 -5.923 -31.003 1.00 89.50 95 PRO A N 1
ATOM 771 C CA . PRO A 1 95 ? 10.145 -6.293 -31.120 1.00 89.50 95 PRO A CA 1
ATOM 772 C C . PRO A 1 95 ? 10.924 -5.252 -31.934 1.00 89.50 95 PRO A C 1
ATOM 774 O O . PRO A 1 95 ? 10.488 -4.816 -33.001 1.00 89.50 95 PRO A O 1
ATOM 777 N N . LEU A 1 96 ? 12.084 -4.868 -31.411 1.00 90.00 96 LEU A N 1
ATOM 778 C CA . LEU A 1 96 ? 13.051 -3.970 -32.029 1.00 90.00 96 LEU A CA 1
ATOM 779 C C . LEU A 1 96 ? 14.255 -4.787 -32.500 1.00 90.00 96 LEU A C 1
ATOM 781 O O . LEU A 1 96 ? 14.920 -5.410 -31.673 1.00 90.00 96 LEU A O 1
ATOM 785 N N . ASN A 1 97 ? 14.600 -4.735 -33.789 1.00 90.69 97 ASN A N 1
ATOM 786 C CA . ASN A 1 97 ? 15.812 -5.401 -34.261 1.00 90.69 97 ASN A CA 1
ATOM 787 C C . ASN A 1 97 ? 17.048 -4.567 -33.891 1.00 90.69 97 ASN A C 1
ATOM 789 O O . ASN A 1 97 ? 17.416 -3.626 -34.600 1.00 90.69 97 ASN A O 1
ATOM 793 N N . TYR A 1 98 ? 17.701 -4.903 -32.782 1.00 86.69 98 TYR A N 1
ATOM 794 C CA . TYR A 1 98 ? 18.754 -4.053 -32.219 1.00 86.69 98 TYR A CA 1
ATOM 795 C C . TYR A 1 98 ? 20.043 -4.035 -33.058 1.00 86.69 98 TYR A C 1
ATOM 797 O O . TYR A 1 98 ? 20.837 -3.104 -32.931 1.00 86.69 98 TYR A O 1
ATOM 805 N N . LEU A 1 99 ? 20.246 -5.022 -33.941 1.00 88.25 99 LEU A N 1
ATOM 806 C CA . LEU A 1 99 ? 21.373 -5.040 -34.881 1.00 88.25 99 LEU A CA 1
ATOM 807 C C . LEU A 1 99 ? 21.167 -4.062 -36.043 1.00 88.25 99 LEU A C 1
ATOM 809 O O . LEU A 1 99 ? 22.128 -3.462 -36.521 1.00 88.25 99 LEU A O 1
ATOM 813 N N . LYS A 1 100 ? 19.921 -3.884 -36.491 1.00 92.19 100 LYS A N 1
ATOM 814 C CA . LYS A 1 100 ? 19.566 -2.913 -37.539 1.00 92.19 100 LYS A CA 1
ATOM 815 C C . LYS A 1 100 ? 19.375 -1.505 -36.982 1.00 92.19 100 LYS A C 1
ATOM 817 O O . LYS A 1 100 ? 19.634 -0.530 -37.679 1.00 92.19 100 LYS A O 1
ATOM 822 N N . GLU A 1 101 ? 18.953 -1.398 -35.726 1.00 90.38 101 GLU A N 1
ATOM 823 C CA . GLU A 1 101 ? 18.611 -0.138 -35.063 1.00 90.38 101 GLU A CA 1
ATOM 824 C C . GLU A 1 101 ? 19.561 0.181 -33.897 1.00 90.38 101 GLU A C 1
ATOM 826 O O . GLU A 1 101 ? 19.144 0.678 -32.850 1.00 90.38 101 GLU A O 1
ATOM 831 N N . ALA A 1 102 ? 20.863 -0.065 -34.084 1.00 88.94 102 ALA A N 1
ATOM 832 C CA . ALA A 1 102 ? 21.890 0.160 -33.064 1.00 88.94 102 ALA A CA 1
ATOM 833 C C . ALA A 1 102 ? 21.838 1.553 -32.387 1.00 88.94 102 ALA A C 1
ATOM 835 O O . ALA A 1 102 ? 22.002 1.610 -31.166 1.00 88.94 102 ALA A O 1
ATOM 836 N N . PRO A 1 103 ? 21.538 2.675 -33.085 1.00 93.00 103 PRO A N 1
ATOM 837 C CA . PRO A 1 103 ? 21.372 3.970 -32.420 1.00 93.00 103 PRO A CA 1
ATOM 838 C C . PRO A 1 103 ? 20.267 3.988 -31.351 1.00 93.00 103 PRO A C 1
ATOM 840 O O . PRO A 1 103 ? 20.442 4.616 -30.309 1.00 93.00 103 PRO A O 1
ATOM 843 N N . ARG A 1 104 ? 19.155 3.266 -31.560 1.00 88.94 104 ARG A N 1
ATOM 844 C CA . ARG A 1 104 ? 18.058 3.173 -30.578 1.00 88.94 104 ARG A CA 1
ATOM 845 C C . ARG A 1 104 ? 18.447 2.329 -29.369 1.00 88.94 104 ARG A C 1
ATOM 847 O O . ARG A 1 104 ? 18.034 2.645 -28.259 1.00 88.94 104 ARG A O 1
ATOM 854 N N . LEU A 1 105 ? 19.271 1.297 -29.569 1.00 89.38 105 LEU A N 1
ATOM 855 C CA . LEU A 1 105 ? 19.835 0.502 -28.476 1.00 89.38 105 LEU A CA 1
ATOM 856 C C . LEU A 1 105 ? 20.733 1.360 -27.575 1.00 89.38 105 LEU A C 1
ATOM 858 O O . LEU A 1 105 ? 20.589 1.341 -26.356 1.00 89.38 105 LEU A O 1
ATOM 862 N N . VAL A 1 106 ? 21.635 2.140 -28.180 1.00 90.88 106 VAL A N 1
ATOM 863 C CA . VAL A 1 106 ? 22.514 3.058 -27.441 1.00 90.88 106 VAL A CA 1
ATOM 864 C C . VAL A 1 106 ? 21.683 4.097 -26.694 1.00 90.88 106 VAL A C 1
ATOM 866 O O . VAL A 1 106 ? 21.913 4.319 -25.509 1.00 90.88 106 VAL A O 1
ATOM 869 N N . GLN A 1 107 ? 20.680 4.682 -27.353 1.00 92.56 107 GLN A N 1
ATOM 870 C CA . GLN A 1 107 ? 19.766 5.625 -26.715 1.00 92.56 107 GLN A CA 1
ATOM 871 C C . GLN A 1 107 ? 19.059 5.003 -25.505 1.00 92.56 107 GLN A C 1
ATOM 873 O O . GLN A 1 107 ? 19.056 5.622 -24.450 1.00 92.56 107 GLN A O 1
ATOM 878 N N . LEU A 1 108 ? 18.523 3.782 -25.623 1.00 91.12 108 LEU A N 1
ATOM 879 C CA . LEU A 1 108 ? 17.863 3.078 -24.519 1.00 91.12 108 LEU A CA 1
ATOM 880 C C . LEU A 1 108 ? 18.780 2.948 -23.298 1.00 91.12 108 LEU A C 1
ATOM 882 O O . LEU A 1 108 ? 18.393 3.323 -22.194 1.00 91.12 108 LEU A O 1
ATOM 886 N N . PHE A 1 109 ? 19.995 2.432 -23.488 1.00 89.69 109 PHE A N 1
ATOM 887 C CA . PHE A 1 109 ? 20.919 2.239 -22.372 1.00 89.69 109 PHE A CA 1
ATOM 888 C C . PHE A 1 109 ? 21.409 3.558 -21.782 1.00 89.69 109 PHE A C 1
ATOM 890 O O . PHE A 1 109 ? 21.553 3.640 -20.567 1.00 89.69 109 PHE A O 1
ATOM 897 N N . LEU A 1 110 ? 21.617 4.595 -22.599 1.00 92.31 110 LEU A N 1
ATOM 898 C CA . LEU A 1 110 ? 21.931 5.931 -22.091 1.00 92.31 110 LEU A CA 1
ATOM 899 C C . LEU A 1 110 ? 20.759 6.499 -21.282 1.00 92.31 110 LEU A C 1
ATOM 901 O O . LEU A 1 110 ? 20.972 6.979 -20.176 1.00 92.31 110 LEU A O 1
ATOM 905 N N . THR A 1 111 ? 19.523 6.390 -21.773 1.00 92.75 111 THR A N 1
ATOM 906 C CA . THR A 1 111 ? 18.337 6.836 -21.033 1.00 92.75 111 THR A CA 1
ATOM 907 C C . THR A 1 111 ? 18.224 6.124 -19.688 1.00 92.75 111 THR A C 1
ATOM 909 O O . THR A 1 111 ? 18.029 6.789 -18.682 1.00 92.75 111 THR A O 1
ATOM 912 N N . LEU A 1 112 ? 18.413 4.803 -19.635 1.00 91.00 112 LEU A N 1
ATOM 913 C CA . LEU A 1 112 ? 18.356 4.053 -18.375 1.00 91.00 112 LEU A CA 1
ATOM 914 C C . LEU A 1 112 ? 19.537 4.351 -17.440 1.00 91.00 112 LEU A C 1
ATOM 916 O O . LEU A 1 112 ? 19.361 4.352 -16.227 1.00 91.00 112 LEU A O 1
ATOM 920 N N . ALA A 1 113 ? 20.734 4.593 -17.980 1.00 87.75 113 ALA A N 1
ATOM 921 C CA . ALA A 1 113 ? 21.928 4.873 -17.183 1.00 87.75 113 ALA A CA 1
ATOM 922 C C . ALA A 1 113 ? 21.917 6.272 -16.548 1.00 87.75 113 ALA A C 1
ATOM 924 O O . ALA A 1 113 ? 22.512 6.457 -15.490 1.00 87.75 113 ALA A O 1
ATOM 925 N N . PHE A 1 114 ? 21.270 7.243 -17.199 1.00 90.56 114 PHE A N 1
ATOM 926 C CA . PHE A 1 114 ? 21.173 8.629 -16.729 1.00 90.56 114 PHE A CA 1
ATOM 927 C C . PHE A 1 114 ? 19.814 8.980 -16.106 1.00 90.56 114 PHE A C 1
ATOM 929 O O . PHE A 1 114 ? 19.647 10.109 -15.651 1.00 90.56 114 PHE A O 1
ATOM 936 N N . ALA A 1 115 ? 18.864 8.042 -16.079 1.00 91.62 115 ALA A N 1
ATOM 937 C CA . ALA A 1 115 ? 17.574 8.227 -15.425 1.00 91.62 115 ALA A CA 1
ATOM 938 C C . ALA A 1 115 ? 17.744 8.455 -13.915 1.00 91.62 115 ALA A C 1
ATOM 940 O O . ALA A 1 115 ? 18.587 7.824 -13.266 1.00 91.62 115 ALA A O 1
ATOM 941 N N . SER A 1 116 ? 16.920 9.336 -13.347 1.00 91.31 116 SER A N 1
ATOM 942 C CA . SER A 1 116 ? 16.831 9.491 -11.893 1.00 91.31 116 SER A CA 1
ATOM 943 C C . SER A 1 116 ? 16.272 8.223 -11.227 1.00 91.31 116 SER A C 1
ATOM 945 O O . SER A 1 116 ? 15.697 7.354 -11.887 1.00 91.31 116 SER A O 1
ATOM 947 N N . GLN A 1 117 ? 16.415 8.098 -9.901 1.00 90.50 117 GLN A N 1
ATOM 948 C CA . GLN A 1 117 ? 15.787 6.988 -9.174 1.00 90.50 117 GLN A CA 1
ATOM 949 C C . GLN A 1 117 ? 14.264 7.013 -9.370 1.00 90.50 117 GLN A C 1
ATOM 951 O O . GLN A 1 117 ? 13.664 5.988 -9.696 1.00 90.50 117 GLN A O 1
ATOM 956 N N . GLU A 1 118 ? 13.649 8.189 -9.282 1.00 91.31 118 GLU A N 1
ATOM 957 C CA . GLU A 1 118 ? 12.236 8.371 -9.594 1.00 91.31 118 GLU A CA 1
ATOM 958 C C . GLU A 1 118 ? 11.845 7.904 -11.010 1.00 91.31 118 GLU A C 1
ATOM 960 O O . GLU A 1 118 ? 10.859 7.181 -11.165 1.00 91.31 118 GLU A O 1
ATOM 965 N N . GLU A 1 119 ? 12.625 8.252 -12.041 1.00 91.38 119 GLU A N 1
ATOM 966 C CA . GLU A 1 119 ? 12.393 7.824 -13.432 1.00 91.38 119 GLU A CA 1
ATOM 967 C C . GLU A 1 119 ? 12.602 6.316 -13.636 1.00 91.38 119 GLU A C 1
ATOM 969 O O . GLU A 1 119 ? 11.997 5.716 -14.527 1.00 91.38 119 GLU A O 1
ATOM 974 N N . LEU A 1 120 ? 13.419 5.687 -12.789 1.00 91.88 120 LEU A N 1
ATOM 975 C CA . LEU A 1 120 ? 13.576 4.233 -12.706 1.00 91.88 120 LEU A CA 1
ATOM 976 C C . LEU A 1 120 ? 12.476 3.559 -11.869 1.00 91.88 120 LEU A C 1
ATOM 978 O O . LEU A 1 120 ? 12.473 2.334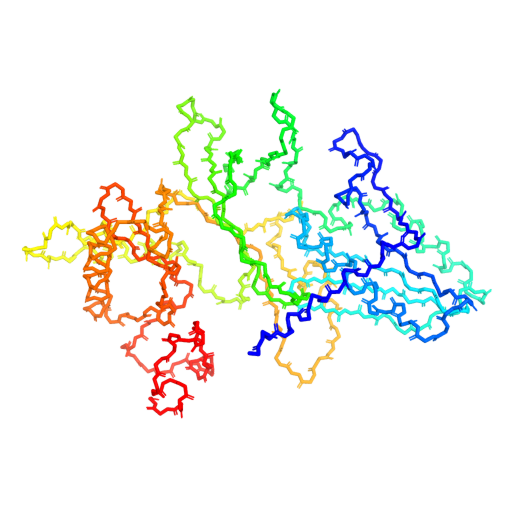 -11.740 1.00 91.88 120 LEU A O 1
ATOM 982 N N . GLY A 1 121 ? 11.533 4.332 -11.330 1.00 92.56 121 GLY A N 1
ATOM 983 C CA . GLY A 1 121 ? 10.355 3.840 -10.623 1.00 92.56 121 GLY A CA 1
ATOM 984 C C . GLY A 1 121 ? 10.522 3.687 -9.120 1.00 92.56 121 GLY A C 1
ATOM 985 O O . GLY A 1 121 ? 9.714 2.993 -8.497 1.00 92.56 121 GLY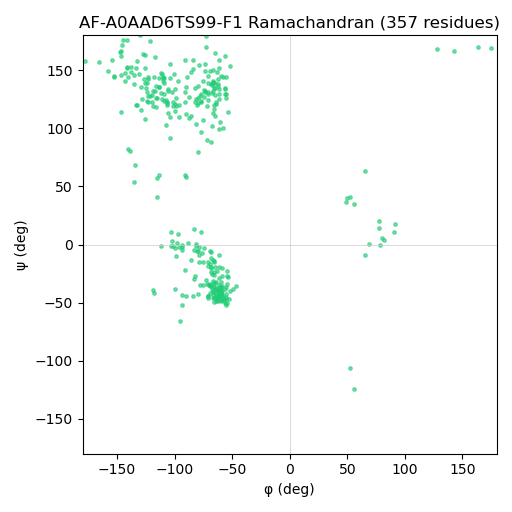 A O 1
ATOM 986 N N . TYR A 1 122 ? 11.534 4.324 -8.531 1.00 92.81 122 TYR A N 1
ATOM 987 C CA . TYR A 1 122 ? 11.630 4.466 -7.082 1.00 92.81 122 TYR A CA 1
ATOM 988 C C . TYR A 1 122 ? 10.710 5.582 -6.574 1.00 92.81 122 TYR A C 1
ATOM 990 O O . TYR A 1 122 ? 10.316 6.496 -7.304 1.00 92.81 122 TYR A O 1
ATOM 998 N N . ASP A 1 123 ? 10.317 5.446 -5.319 1.00 94.25 123 ASP A N 1
ATOM 999 C CA . ASP A 1 123 ? 9.547 6.411 -4.557 1.00 94.25 123 ASP A CA 1
ATOM 1000 C C . ASP A 1 123 ? 10.487 7.279 -3.712 1.00 94.25 123 ASP A C 1
ATOM 1002 O O . ASP A 1 123 ? 11.070 6.805 -2.738 1.00 94.25 123 ASP A O 1
ATOM 1006 N N . GLU A 1 124 ? 10.621 8.551 -4.081 1.00 92.88 124 GLU A N 1
ATOM 1007 C CA . GLU A 1 124 ? 11.483 9.523 -3.390 1.00 92.88 124 GLU A CA 1
ATOM 1008 C C . GLU A 1 124 ? 10.973 9.876 -1.982 1.00 92.88 124 GLU A C 1
ATOM 1010 O O . GLU A 1 124 ? 11.734 10.333 -1.130 1.00 92.88 124 GLU A O 1
ATOM 1015 N N . SER A 1 125 ? 9.694 9.619 -1.697 1.00 95.25 125 SER A N 1
ATOM 1016 C CA . SER A 1 125 ? 9.093 9.841 -0.380 1.00 95.25 125 SER A CA 1
ATOM 1017 C C . SER A 1 125 ? 9.386 8.701 0.613 1.00 95.25 125 SER A C 1
ATOM 1019 O O . SER A 1 125 ? 8.967 8.754 1.774 1.00 95.25 125 SER A O 1
ATOM 1021 N N . MET A 1 126 ? 10.108 7.660 0.174 1.00 95.12 126 MET A N 1
ATOM 1022 C CA . MET A 1 126 ? 10.509 6.518 0.988 1.00 95.12 126 MET A CA 1
ATOM 1023 C C . MET A 1 126 ? 12.013 6.251 0.875 1.00 95.12 126 MET A C 1
ATOM 1025 O O . MET A 1 126 ? 12.524 5.808 -0.151 1.00 95.12 126 MET A O 1
ATOM 1029 N N . THR A 1 127 ? 12.728 6.407 1.986 1.00 93.00 127 THR A N 1
ATOM 1030 C CA . THR A 1 127 ? 14.172 6.145 2.059 1.00 93.00 127 THR A CA 1
ATOM 1031 C C . THR A 1 127 ? 14.465 4.901 2.883 1.00 93.00 127 THR A C 1
ATOM 1033 O O . THR A 1 127 ? 13.844 4.651 3.915 1.00 93.00 127 THR A O 1
ATOM 1036 N N . GLN A 1 128 ? 15.411 4.091 2.412 1.00 91.06 128 GLN A N 1
ATOM 1037 C CA . GLN A 1 128 ? 15.850 2.874 3.089 1.00 91.06 128 GLN A CA 1
ATOM 1038 C C . GLN A 1 128 ? 17.108 3.165 3.907 1.00 91.06 128 GLN A C 1
ATOM 1040 O O . GLN A 1 128 ? 18.010 3.849 3.432 1.00 91.06 128 GLN A O 1
ATOM 1045 N N . PHE A 1 129 ? 17.212 2.582 5.098 1.00 89.81 129 PHE A N 1
ATOM 1046 C CA . PHE A 1 129 ? 18.444 2.576 5.881 1.00 89.81 129 PHE A CA 1
ATOM 1047 C C . PHE A 1 129 ? 18.580 1.268 6.676 1.00 89.81 129 PHE A C 1
ATOM 1049 O O . PHE A 1 129 ? 17.672 0.435 6.694 1.00 89.81 129 PHE A O 1
ATOM 1056 N N . LYS A 1 130 ? 19.741 1.048 7.301 1.00 89.00 130 LYS A N 1
ATOM 1057 C CA . LYS A 1 130 ? 19.963 -0.076 8.223 1.00 89.00 130 LYS A CA 1
ATOM 1058 C C . LYS A 1 130 ? 19.985 0.441 9.655 1.00 89.00 130 LYS A C 1
ATOM 1060 O O . LYS A 1 130 ? 20.634 1.448 9.931 1.00 89.00 130 LYS A O 1
ATOM 1065 N N . ASP A 1 131 ? 19.285 -0.241 10.552 1.00 85.88 131 ASP A N 1
ATOM 1066 C CA . ASP A 1 131 ? 19.366 0.049 11.980 1.00 85.88 131 ASP A CA 1
ATOM 1067 C C . ASP A 1 131 ? 20.703 -0.423 12.584 1.00 85.88 131 ASP A C 1
ATOM 1069 O O . ASP A 1 131 ? 21.557 -1.007 11.911 1.00 85.88 131 ASP A O 1
ATOM 1073 N N . ASN A 1 132 ? 20.886 -0.190 13.886 1.00 86.19 132 ASN A N 1
ATOM 1074 C CA . ASN A 1 132 ? 22.101 -0.581 14.609 1.00 86.19 132 ASN A CA 1
ATOM 1075 C C . ASN A 1 132 ? 22.348 -2.103 14.617 1.00 86.19 132 ASN A C 1
ATOM 1077 O O . ASN A 1 132 ? 23.467 -2.539 14.883 1.00 86.19 132 ASN A O 1
ATOM 1081 N N . CYS A 1 133 ? 21.322 -2.911 14.349 1.00 86.69 133 CYS A N 1
ATOM 1082 C CA . CYS A 1 133 ? 21.404 -4.365 14.244 1.00 86.69 133 CYS A CA 1
ATOM 1083 C C . CYS A 1 133 ? 21.621 -4.834 12.794 1.00 86.69 133 CYS A C 1
ATOM 1085 O O . CYS A 1 133 ? 21.742 -6.034 12.549 1.00 86.69 133 CYS A O 1
ATOM 1087 N N . GLY A 1 134 ? 21.690 -3.907 11.835 1.00 84.25 134 GLY A N 1
ATOM 1088 C CA . GLY A 1 134 ? 21.819 -4.190 10.411 1.00 84.25 134 GLY A CA 1
ATOM 1089 C C . GLY A 1 134 ? 20.502 -4.570 9.730 1.00 84.25 134 GLY A C 1
ATOM 1090 O O . GLY A 1 134 ? 20.529 -4.921 8.546 1.00 84.25 134 GLY A O 1
ATOM 1091 N N . ALA A 1 135 ? 19.366 -4.510 10.434 1.00 86.81 135 ALA A N 1
ATOM 1092 C CA . ALA A 1 135 ? 18.059 -4.774 9.852 1.00 86.81 135 ALA A CA 1
ATOM 1093 C C . ALA A 1 135 ? 17.617 -3.588 8.989 1.00 86.81 135 ALA A C 1
ATOM 1095 O O . ALA A 1 135 ? 17.856 -2.426 9.317 1.00 86.81 135 ALA A O 1
ATOM 1096 N N . VAL A 1 136 ? 16.991 -3.893 7.855 1.00 88.94 136 VAL A N 1
ATOM 1097 C CA . VAL A 1 136 ? 16.509 -2.876 6.920 1.00 88.94 136 VAL A CA 1
ATOM 1098 C C . VAL A 1 136 ? 15.254 -2.216 7.482 1.00 88.94 136 VAL A C 1
ATOM 1100 O O . VAL A 1 136 ? 14.289 -2.907 7.800 1.00 88.94 136 VAL A O 1
ATOM 1103 N N . GLN A 1 137 ? 15.274 -0.889 7.552 1.00 93.06 137 GLN A N 1
ATOM 1104 C CA . GLN A 1 137 ? 14.153 -0.042 7.943 1.00 93.06 137 GLN A CA 1
ATOM 1105 C C . GLN A 1 137 ? 13.905 1.030 6.883 1.00 93.06 137 GLN A C 1
ATOM 1107 O O . GLN A 1 137 ? 14.753 1.294 6.024 1.00 93.06 137 GLN A O 1
ATOM 1112 N N . TYR A 1 138 ? 12.731 1.647 6.955 1.00 95.31 138 TYR A N 1
ATOM 1113 C CA . TYR A 1 138 ? 12.295 2.673 6.024 1.00 95.31 138 TYR A CA 1
ATOM 1114 C C . TYR A 1 138 ? 11.880 3.929 6.777 1.00 95.31 138 TYR A C 1
ATOM 1116 O O . TYR A 1 138 ? 11.209 3.863 7.807 1.00 95.31 138 TYR A O 1
ATOM 1124 N N . LYS A 1 139 ? 12.267 5.079 6.235 1.00 97.06 139 LYS A N 1
ATOM 1125 C CA . LYS A 1 139 ? 11.696 6.376 6.575 1.00 97.06 139 LYS A CA 1
ATOM 1126 C C . LYS A 1 139 ? 10.720 6.748 5.465 1.00 97.06 139 LYS A C 1
ATOM 1128 O O . LYS A 1 139 ? 11.115 6.841 4.306 1.00 97.06 139 LYS A O 1
ATOM 1133 N N . ILE A 1 140 ? 9.456 6.918 5.828 1.00 97.88 140 ILE A N 1
ATOM 1134 C CA . ILE A 1 140 ? 8.319 7.055 4.919 1.00 97.88 140 ILE A CA 1
ATOM 1135 C C . ILE A 1 140 ? 7.633 8.389 5.195 1.00 97.88 140 ILE A C 1
ATOM 1137 O O . ILE A 1 140 ? 7.283 8.674 6.341 1.00 97.88 140 ILE A O 1
ATOM 1141 N N . GLN A 1 141 ? 7.421 9.194 4.160 1.00 97.56 141 GLN A N 1
ATOM 1142 C CA . GLN A 1 141 ? 6.610 10.402 4.257 1.00 97.56 141 GLN A CA 1
ATOM 1143 C C . GLN A 1 141 ? 5.119 10.067 4.126 1.00 97.56 141 GLN A C 1
ATOM 1145 O O . GLN A 1 141 ? 4.712 9.316 3.231 1.00 97.56 141 GLN A O 1
ATOM 1150 N N . VAL A 1 142 ? 4.303 10.650 5.001 1.00 97.19 142 VAL A N 1
ATOM 1151 C CA . VAL A 1 142 ? 2.839 10.677 4.898 1.00 97.19 142 VAL A CA 1
ATOM 1152 C C . VAL A 1 142 ? 2.409 12.111 5.175 1.00 97.19 142 VAL A C 1
ATOM 1154 O O . VAL A 1 142 ? 2.747 12.652 6.224 1.00 97.19 142 VAL A O 1
ATOM 1157 N N . GLY A 1 143 ? 1.747 12.749 4.206 1.00 91.31 143 GLY A N 1
ATOM 1158 C CA . GLY A 1 143 ? 1.462 14.181 4.282 1.00 91.31 143 GLY A CA 1
ATOM 1159 C C . GLY A 1 143 ? 2.745 14.999 4.479 1.00 91.31 143 GLY A C 1
ATOM 1160 O O . GLY A 1 143 ? 3.702 14.883 3.710 1.00 91.31 143 GLY A O 1
ATOM 1161 N N . GLU A 1 144 ? 2.776 15.808 5.536 1.00 91.94 144 GLU A N 1
ATOM 1162 C CA . GLU A 1 144 ? 3.934 16.636 5.903 1.00 91.94 144 GLU A CA 1
ATOM 1163 C C . GLU A 1 144 ? 4.872 15.962 6.922 1.00 91.94 144 GLU A C 1
ATOM 1165 O O . GLU A 1 144 ? 5.925 16.509 7.253 1.00 91.94 144 GLU A O 1
ATOM 1170 N N . ALA A 1 145 ? 4.509 14.783 7.438 1.00 96.31 145 ALA A N 1
ATOM 1171 C CA . ALA A 1 145 ? 5.249 14.096 8.488 1.00 96.31 145 ALA A CA 1
ATOM 1172 C C . ALA A 1 145 ? 6.066 12.911 7.955 1.00 96.31 145 ALA A C 1
ATOM 1174 O O . ALA A 1 145 ? 5.736 12.278 6.950 1.00 96.31 145 ALA A O 1
ATOM 1175 N N . PHE A 1 146 ? 7.129 12.568 8.686 1.00 97.75 146 PHE A N 1
ATOM 1176 C CA . PHE A 1 146 ? 7.934 11.377 8.431 1.00 97.75 146 PHE A CA 1
ATOM 1177 C C . PHE A 1 146 ? 7.738 10.336 9.528 1.00 97.75 146 PHE A C 1
ATOM 1179 O O . PHE A 1 146 ? 7.703 10.652 10.720 1.00 97.75 146 PHE A O 1
ATOM 1186 N N . TYR A 1 147 ? 7.677 9.078 9.111 1.00 98.44 147 TYR A N 1
ATOM 1187 C CA . TYR A 1 147 ? 7.519 7.916 9.972 1.00 98.44 147 TYR A CA 1
ATOM 1188 C C . TYR A 1 147 ? 8.654 6.935 9.726 1.00 98.44 147 TYR A C 1
ATOM 1190 O O . TYR A 1 147 ? 9.055 6.705 8.588 1.00 98.44 147 TYR A O 1
ATOM 1198 N N . VAL A 1 148 ? 9.170 6.345 10.796 1.00 97.69 148 VAL A N 1
ATOM 1199 C CA . VAL A 1 148 ? 10.244 5.358 10.743 1.00 97.69 148 VAL A CA 1
ATOM 1200 C C . VAL A 1 148 ? 9.679 3.994 11.095 1.00 97.69 148 VAL A C 1
ATOM 1202 O O . VAL A 1 148 ? 9.091 3.828 12.164 1.00 97.69 148 VAL A O 1
ATOM 1205 N N . THR A 1 149 ? 9.846 3.020 10.203 1.00 97.12 149 THR A N 1
ATOM 1206 C CA . THR A 1 149 ? 9.376 1.653 10.436 1.00 97.12 149 THR A CA 1
ATOM 1207 C C . THR A 1 149 ? 10.194 0.968 11.524 1.00 97.12 149 THR A C 1
ATOM 1209 O O . THR A 1 149 ? 11.388 1.224 11.690 1.00 97.12 149 THR A O 1
ATOM 1212 N N . THR A 1 150 ? 9.550 0.058 12.247 1.00 94.75 150 THR A N 1
ATOM 1213 C CA . THR A 1 150 ? 10.194 -0.845 13.210 1.00 94.75 150 THR A CA 1
ATOM 1214 C C . THR A 1 150 ? 10.006 -2.298 12.796 1.00 94.75 150 THR A C 1
ATOM 1216 O O . THR A 1 150 ? 10.942 -3.099 12.867 1.00 94.75 150 THR A O 1
ATOM 1219 N N . LYS A 1 151 ? 8.799 -2.648 12.341 1.00 92.44 151 LYS A N 1
ATOM 1220 C CA . LYS A 1 151 ? 8.401 -4.026 12.054 1.00 92.44 151 LYS A CA 1
ATOM 1221 C C . LYS A 1 151 ? 7.320 -4.078 10.979 1.00 92.44 151 LYS A C 1
ATOM 1223 O O . LYS A 1 151 ? 6.414 -3.258 10.951 1.00 92.44 151 LYS A O 1
ATOM 1228 N N . LEU A 1 152 ? 7.366 -5.094 10.125 1.00 92.00 152 LEU A N 1
ATOM 1229 C CA . LEU A 1 152 ? 6.276 -5.413 9.203 1.00 92.00 152 LEU A CA 1
ATOM 1230 C C . LEU A 1 1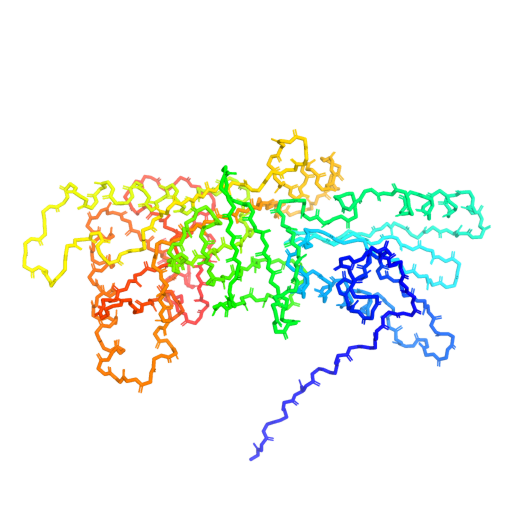52 ? 5.164 -6.173 9.950 1.00 92.00 152 LEU A C 1
ATOM 1232 O O . LEU A 1 152 ? 5.422 -7.224 10.540 1.00 92.00 152 LEU A O 1
ATOM 1236 N N . LEU A 1 153 ? 3.945 -5.630 9.950 1.00 90.06 153 LEU A N 1
ATOM 1237 C CA . LEU A 1 153 ? 2.768 -6.202 10.617 1.00 90.06 153 LEU A CA 1
ATOM 1238 C C . LEU A 1 153 ? 1.947 -7.080 9.676 1.00 90.06 153 LEU A C 1
ATOM 1240 O O . LEU A 1 153 ? 1.510 -8.159 10.067 1.00 90.06 153 LEU A O 1
ATOM 1244 N N . SER A 1 154 ? 1.744 -6.617 8.443 1.00 84.62 154 SER A N 1
ATOM 1245 C CA . SER A 1 154 ? 1.057 -7.372 7.401 1.00 84.62 154 SER A CA 1
ATOM 1246 C C . SER A 1 154 ? 1.648 -7.063 6.035 1.00 84.62 154 SER A C 1
ATOM 1248 O O . SER A 1 154 ? 2.078 -5.942 5.759 1.00 84.62 154 SER A O 1
ATOM 1250 N N . ASP A 1 155 ? 1.655 -8.076 5.180 1.00 80.69 155 ASP A N 1
ATOM 1251 C CA . ASP A 1 155 ? 2.177 -7.995 3.827 1.00 80.69 155 ASP A CA 1
ATOM 1252 C C . ASP A 1 155 ? 1.270 -8.791 2.890 1.00 80.69 155 ASP A C 1
ATOM 1254 O O . ASP A 1 155 ? 1.501 -9.966 2.590 1.00 80.69 155 ASP A O 1
ATOM 1258 N N . HIS A 1 156 ? 0.177 -8.153 2.473 1.00 66.94 156 HIS A N 1
ATOM 1259 C CA . HIS A 1 156 ? -0.757 -8.729 1.514 1.00 66.94 156 HIS A CA 1
ATOM 1260 C C . HIS A 1 156 ? -0.176 -8.558 0.109 1.00 66.94 156 HIS A C 1
ATOM 1262 O O . HIS A 1 156 ? -0.513 -7.639 -0.641 1.00 66.94 156 HIS A O 1
ATOM 1268 N N . ARG A 1 157 ? 0.755 -9.458 -0.216 1.00 59.91 157 ARG A N 1
ATOM 1269 C CA . ARG A 1 157 ? 1.388 -9.576 -1.529 1.00 59.91 157 ARG A CA 1
ATOM 1270 C C . ARG A 1 157 ? 0.451 -10.340 -2.451 1.00 59.91 157 ARG A C 1
ATOM 1272 O O . ARG A 1 157 ? 0.125 -11.492 -2.177 1.00 59.91 157 ARG A O 1
ATOM 1279 N N . HIS A 1 158 ? 0.033 -9.726 -3.551 1.00 50.41 158 HIS A N 1
ATOM 1280 C CA . HIS A 1 158 ? -0.636 -10.474 -4.609 1.00 50.41 158 HIS A CA 1
ATOM 1281 C C . HIS A 1 158 ? 0.420 -11.205 -5.454 1.00 50.41 158 HIS A C 1
ATOM 1283 O O . HIS A 1 158 ? 1.434 -10.609 -5.811 1.00 50.41 158 HIS A O 1
ATOM 1289 N N . ASP A 1 159 ? 0.179 -12.473 -5.801 1.00 41.41 159 ASP A N 1
ATOM 1290 C CA . ASP A 1 159 ? 1.065 -13.256 -6.686 1.00 41.41 159 ASP A CA 1
ATOM 1291 C C . ASP A 1 159 ? 1.077 -12.756 -8.147 1.00 41.41 159 ASP A C 1
ATOM 1293 O O . ASP A 1 159 ? 1.864 -13.228 -8.963 1.00 41.41 159 ASP A O 1
ATOM 1297 N N . ALA A 1 160 ? 0.215 -11.795 -8.495 1.00 49.66 160 ALA A N 1
ATOM 1298 C CA . ALA A 1 160 ? 0.147 -11.182 -9.817 1.00 49.66 160 ALA A CA 1
ATOM 1299 C C . ALA A 1 160 ? 0.855 -9.815 -9.850 1.00 49.66 160 ALA A C 1
ATOM 1301 O O . ALA A 1 160 ? 0.793 -9.054 -8.887 1.00 49.66 160 ALA A O 1
ATOM 1302 N N . ALA A 1 161 ? 1.458 -9.464 -10.998 1.00 49.06 161 ALA A N 1
ATOM 1303 C CA . ALA A 1 161 ? 2.054 -8.138 -11.242 1.00 49.06 161 ALA A CA 1
ATOM 1304 C C . ALA A 1 161 ? 1.068 -6.984 -10.998 1.00 49.06 161 ALA A C 1
ATOM 1306 O O . ALA A 1 161 ? 1.453 -5.908 -10.544 1.00 49.06 161 ALA A O 1
ATOM 1307 N N . CYS A 1 162 ? -0.208 -7.230 -11.294 1.00 52.25 162 CYS A N 1
ATOM 1308 C CA . CYS A 1 162 ? -1.292 -6.272 -11.162 1.00 52.25 162 CYS A CA 1
ATOM 1309 C C . CYS A 1 162 ? -2.192 -6.682 -9.995 1.00 52.25 162 CYS A C 1
ATOM 1311 O O . CYS A 1 162 ? -2.644 -7.825 -9.928 1.00 52.25 162 CYS A O 1
ATOM 1313 N N . GLY A 1 163 ? -2.489 -5.757 -9.084 1.00 56.91 163 GLY A N 1
ATOM 1314 C CA . GLY A 1 163 ? -3.312 -6.077 -7.922 1.00 56.91 163 GLY A CA 1
ATOM 1315 C C . GLY A 1 163 ? -3.223 -5.048 -6.807 1.00 56.91 163 GLY A C 1
ATOM 1316 O O . GLY A 1 163 ? -2.376 -4.156 -6.824 1.00 56.91 163 GLY A O 1
ATOM 1317 N N . ARG A 1 164 ? -4.106 -5.185 -5.812 1.00 61.38 164 ARG A N 1
ATOM 1318 C CA . ARG A 1 164 ? -3.938 -4.482 -4.538 1.00 61.38 164 ARG A CA 1
ATOM 1319 C C . ARG A 1 164 ? -2.690 -5.045 -3.865 1.00 61.38 164 ARG A C 1
ATOM 1321 O O . ARG A 1 164 ? -2.627 -6.235 -3.581 1.00 61.38 164 ARG A O 1
ATOM 1328 N N . THR A 1 165 ? -1.684 -4.203 -3.679 1.00 68.12 165 THR A N 1
ATOM 1329 C CA . THR A 1 165 ? -0.571 -4.481 -2.771 1.00 68.12 165 THR A CA 1
ATOM 1330 C C . THR A 1 165 ? -0.797 -3.592 -1.567 1.00 68.12 165 THR A C 1
ATOM 1332 O O . THR A 1 165 ? -0.864 -2.376 -1.736 1.00 68.12 165 THR A O 1
ATOM 1335 N N . THR A 1 166 ? -0.940 -4.206 -0.398 1.00 83.50 166 THR A N 1
ATOM 1336 C CA . THR A 1 166 ? -1.092 -3.492 0.869 1.00 83.50 166 THR A CA 1
ATOM 1337 C C . THR A 1 166 ? -0.005 -3.968 1.809 1.00 83.50 166 THR A C 1
ATOM 1339 O O . THR A 1 166 ? 0.095 -5.166 2.092 1.00 83.50 166 THR A O 1
ATOM 1342 N N . ARG A 1 167 ? 0.792 -3.029 2.308 1.00 90.62 167 ARG A N 1
ATOM 1343 C CA . ARG A 1 167 ? 1.776 -3.282 3.357 1.00 90.62 167 ARG A CA 1
ATOM 1344 C C . ARG A 1 167 ? 1.395 -2.489 4.586 1.00 90.62 167 ARG A C 1
ATOM 1346 O O . ARG A 1 167 ? 1.002 -1.331 4.487 1.00 90.62 167 ARG A O 1
ATOM 1353 N N . VAL A 1 168 ? 1.495 -3.131 5.740 1.00 93.75 168 VAL A N 1
ATOM 1354 C CA . VAL A 1 168 ? 1.248 -2.493 7.028 1.00 93.75 168 VAL A CA 1
ATOM 1355 C C . VAL A 1 168 ? 2.489 -2.662 7.878 1.00 93.75 168 VAL A C 1
ATOM 1357 O O . VAL A 1 168 ? 2.914 -3.790 8.137 1.00 93.75 168 VAL A O 1
ATOM 1360 N N . TRP A 1 169 ? 3.053 -1.553 8.331 1.00 96.50 169 TRP A N 1
ATOM 1361 C CA . TRP A 1 169 ? 4.177 -1.525 9.253 1.00 96.50 169 TRP A CA 1
ATOM 1362 C C . TRP A 1 169 ? 3.754 -0.979 10.603 1.00 96.50 169 TRP A C 1
ATOM 1364 O O . TRP A 1 169 ? 2.921 -0.085 10.702 1.00 96.50 169 TRP A O 1
ATOM 1374 N N . GLU A 1 170 ? 4.391 -1.493 11.640 1.00 97.62 170 GLU A N 1
ATOM 1375 C CA . GLU A 1 170 ? 4.586 -0.752 12.867 1.00 97.62 170 GLU A CA 1
ATOM 1376 C C . GLU A 1 170 ? 5.666 0.295 12.590 1.00 97.62 170 GLU A C 1
ATOM 1378 O O . GLU A 1 170 ? 6.709 -0.002 11.992 1.00 97.62 170 GLU A O 1
ATOM 1383 N N . ALA A 1 171 ? 5.388 1.526 12.984 1.00 98.00 171 ALA A N 1
ATOM 1384 C CA . ALA A 1 171 ? 6.270 2.660 12.806 1.00 98.00 171 ALA A CA 1
ATOM 1385 C C . ALA A 1 171 ? 6.151 3.610 14.000 1.00 98.00 171 ALA A C 1
ATOM 1387 O O . ALA A 1 171 ? 5.321 3.421 14.884 1.00 98.00 171 ALA A O 1
ATOM 1388 N N . TYR A 1 172 ? 6.963 4.657 14.015 1.00 98.00 172 TYR A N 1
ATOM 1389 C CA . TYR A 1 172 ? 6.793 5.802 14.903 1.00 98.00 172 TYR A CA 1
ATOM 1390 C C . TYR A 1 172 ? 7.050 7.094 14.130 1.00 98.00 172 TYR A C 1
ATOM 1392 O O . TYR A 1 172 ? 7.794 7.102 13.149 1.00 98.00 172 TYR A O 1
ATOM 1400 N N . ARG A 1 173 ? 6.436 8.198 14.561 1.00 97.94 173 ARG A N 1
ATOM 1401 C CA . ARG A 1 173 ? 6.666 9.515 13.951 1.00 97.94 173 ARG A CA 1
ATOM 1402 C C . ARG A 1 173 ? 8.069 10.010 14.306 1.00 97.94 173 ARG A C 1
ATOM 1404 O O . ARG A 1 173 ? 8.453 9.945 15.470 1.00 97.94 173 ARG A O 1
ATOM 1411 N N . GLU A 1 174 ? 8.841 10.467 13.323 1.00 96.56 174 GLU A N 1
ATOM 1412 C CA . GLU A 1 174 ? 10.270 10.786 13.485 1.00 96.56 174 GLU A CA 1
ATOM 1413 C C . GLU A 1 174 ? 10.530 11.875 14.538 1.00 96.56 174 GLU A C 1
ATOM 1415 O O . GLU A 1 174 ? 11.489 11.787 15.304 1.00 96.56 174 GLU A O 1
ATOM 1420 N N . ASP A 1 175 ? 9.658 12.878 14.598 1.00 95.38 175 ASP A N 1
ATOM 1421 C CA . ASP A 1 175 ? 9.710 13.997 15.541 1.00 95.38 175 ASP A CA 1
ATOM 1422 C C . ASP A 1 175 ? 9.171 13.646 16.942 1.00 95.38 175 ASP A C 1
ATOM 1424 O O . ASP A 1 175 ? 9.265 14.470 17.851 1.00 95.38 175 ASP A O 1
ATOM 1428 N N . ASN A 1 176 ? 8.611 12.445 17.142 1.00 94.81 176 ASN A N 1
ATOM 1429 C CA . ASN A 1 176 ? 8.116 11.998 18.439 1.00 94.81 176 ASN A CA 1
ATOM 1430 C C . ASN A 1 176 ? 9.251 11.339 19.253 1.00 94.81 176 ASN A C 1
ATOM 1432 O O . ASN A 1 176 ? 9.633 10.199 18.961 1.00 94.81 176 ASN A O 1
ATOM 1436 N N . PRO A 1 177 ? 9.755 11.988 20.323 1.00 93.19 177 PRO A N 1
ATOM 1437 C CA . PRO A 1 177 ? 10.847 11.446 21.129 1.00 93.19 177 PRO A CA 1
ATOM 1438 C C . PRO A 1 177 ? 10.466 10.164 21.880 1.00 93.19 177 PRO A C 1
ATOM 1440 O O . PRO A 1 177 ? 11.339 9.342 22.150 1.00 93.19 177 PRO A O 1
ATOM 1443 N N . GLU A 1 178 ? 9.182 9.967 22.193 1.00 95.12 178 GLU A N 1
ATOM 1444 C CA . GLU A 1 178 ? 8.687 8.768 22.882 1.00 95.12 178 GLU A CA 1
ATOM 1445 C C . GLU A 1 178 ? 8.631 7.545 21.960 1.00 95.12 178 GLU A C 1
ATOM 1447 O O . GLU A 1 178 ? 8.515 6.420 22.443 1.00 95.12 178 GLU A O 1
ATOM 1452 N N . ARG A 1 179 ? 8.722 7.756 20.637 1.00 95.75 179 ARG A N 1
ATOM 1453 C CA . ARG A 1 179 ? 8.626 6.711 19.607 1.00 95.75 179 ARG A CA 1
ATOM 1454 C C . ARG A 1 179 ? 7.405 5.810 19.791 1.00 95.75 179 ARG A C 1
ATOM 1456 O O . ARG A 1 179 ? 7.486 4.594 19.620 1.00 95.75 179 ARG A O 1
ATOM 1463 N N . THR A 1 180 ? 6.276 6.413 20.162 1.00 96.94 180 THR A N 1
ATOM 1464 C CA . THR A 1 180 ? 5.015 5.698 20.362 1.00 96.94 180 THR A CA 1
ATOM 1465 C C . THR A 1 180 ? 4.656 4.919 19.089 1.00 96.94 180 THR A C 1
ATOM 1467 O O . THR A 1 180 ? 4.615 5.538 18.019 1.00 96.94 180 THR A O 1
ATOM 1470 N N . PRO A 1 181 ? 4.402 3.599 19.176 1.00 97.94 181 PRO A N 1
ATOM 1471 C CA . PRO A 1 181 ? 4.065 2.794 18.009 1.00 97.94 181 PRO A CA 1
ATOM 1472 C C . PRO A 1 181 ? 2.763 3.249 17.347 1.00 97.94 181 PRO A C 1
ATOM 1474 O O . PRO A 1 181 ? 1.771 3.513 18.024 1.00 97.94 181 PRO A O 1
ATOM 1477 N N . VAL A 1 182 ? 2.775 3.290 16.019 1.00 98.44 182 VAL A N 1
ATOM 1478 C CA . VAL A 1 182 ? 1.633 3.550 15.136 1.00 98.44 182 VAL A CA 1
ATOM 1479 C C . VAL A 1 182 ? 1.612 2.510 14.018 1.00 98.44 182 VAL A C 1
ATOM 1481 O O . VAL A 1 182 ? 2.646 1.918 13.700 1.00 98.44 182 VAL A O 1
ATOM 1484 N N . ALA A 1 183 ? 0.454 2.286 13.401 1.00 98.12 183 ALA A N 1
ATOM 1485 C CA . ALA A 1 183 ? 0.346 1.419 12.230 1.00 98.12 183 ALA A CA 1
ATOM 1486 C C . ALA A 1 183 ? 0.309 2.264 10.949 1.00 98.12 183 ALA A C 1
ATOM 1488 O O . ALA A 1 183 ? -0.640 3.010 10.730 1.00 98.12 183 ALA A O 1
ATOM 1489 N N . LEU A 1 184 ? 1.323 2.140 10.092 1.00 98.19 184 LEU A N 1
ATOM 1490 C CA . LEU A 1 184 ? 1.383 2.781 8.778 1.00 98.19 184 LEU A CA 1
ATOM 1491 C C . LEU A 1 184 ? 0.970 1.775 7.706 1.00 98.19 184 LEU A C 1
ATOM 1493 O O . LEU A 1 184 ? 1.628 0.751 7.533 1.00 98.19 184 LEU A O 1
ATOM 1497 N N . LYS A 1 185 ? -0.103 2.074 6.976 1.00 95.62 185 LYS A N 1
ATOM 1498 C CA . LYS A 1 185 ? -0.619 1.281 5.857 1.00 95.62 185 LYS A CA 1
ATOM 1499 C C . LYS A 1 185 ? -0.322 2.005 4.542 1.00 95.62 185 LYS A C 1
ATOM 1501 O O . LYS A 1 185 ? -0.718 3.153 4.360 1.00 95.62 185 LYS A O 1
ATOM 1506 N N . ASP A 1 186 ? 0.356 1.312 3.638 1.00 94.31 186 ASP A N 1
ATOM 1507 C CA . ASP A 1 186 ? 0.747 1.756 2.296 1.00 94.31 186 ASP A CA 1
ATOM 1508 C C . ASP A 1 186 ? 0.054 0.878 1.260 1.00 94.31 186 ASP A C 1
ATOM 1510 O O . ASP A 1 186 ? 0.079 -0.356 1.362 1.00 94.31 186 ASP A O 1
ATOM 1514 N N . LEU A 1 187 ? -0.652 1.506 0.320 1.00 91.00 187 LEU A N 1
ATOM 1515 C CA . LEU A 1 187 ? -1.538 0.794 -0.590 1.00 91.00 187 LEU A CA 1
ATOM 1516 C C . LEU A 1 187 ? -1.765 1.512 -1.919 1.00 91.00 187 LEU A C 1
ATOM 1518 O O . LEU A 1 187 ? -1.664 2.730 -2.042 1.00 91.00 187 LEU A O 1
ATOM 1522 N N . TRP A 1 188 ? -2.177 0.724 -2.910 1.00 89.19 188 TRP A N 1
ATOM 1523 C CA . TRP A 1 188 ? -2.591 1.205 -4.227 1.00 89.19 188 TRP A CA 1
ATOM 1524 C C . TRP A 1 188 ? -4.106 1.093 -4.399 1.00 89.19 188 TRP A C 1
ATOM 1526 O O . TRP A 1 188 ? -4.637 0.008 -4.671 1.00 89.19 188 TRP A O 1
ATOM 1536 N N . THR A 1 189 ? -4.803 2.221 -4.274 1.00 86.25 189 THR A N 1
ATOM 1537 C CA . THR A 1 189 ? -6.267 2.305 -4.389 1.00 86.25 189 THR A CA 1
ATOM 1538 C C . THR A 1 189 ? -6.712 2.590 -5.823 1.00 86.25 189 THR A C 1
ATOM 1540 O O . THR A 1 189 ? -5.932 3.079 -6.634 1.00 86.25 189 THR A O 1
ATOM 1543 N N . SER A 1 190 ? -7.959 2.267 -6.168 1.00 83.38 190 SER A N 1
ATOM 1544 C CA . SER A 1 190 ? -8.530 2.609 -7.478 1.00 83.38 190 SER A CA 1
ATOM 1545 C C . SER A 1 190 ? -8.676 4.125 -7.628 1.00 83.38 190 SER A C 1
ATOM 1547 O O . SER A 1 190 ? -9.105 4.802 -6.692 1.00 83.38 190 SER A O 1
ATOM 1549 N N . THR A 1 191 ? -8.393 4.661 -8.816 1.00 83.88 191 THR A N 1
ATOM 1550 C CA . THR A 1 191 ? -8.641 6.081 -9.107 1.00 83.88 191 THR A CA 1
ATOM 1551 C C . THR A 1 191 ? -10.111 6.435 -8.857 1.00 83.88 191 THR A C 1
ATOM 1553 O O . THR A 1 191 ? -11.018 5.694 -9.240 1.00 83.88 191 THR A O 1
ATOM 1556 N N . GLY A 1 192 ? -10.351 7.560 -8.179 1.00 81.50 192 GLY A N 1
ATOM 1557 C CA . GLY A 1 192 ? -11.694 8.025 -7.812 1.00 81.50 192 GLY A CA 1
ATOM 1558 C C . GLY A 1 192 ? -12.323 7.323 -6.602 1.00 81.50 192 GLY A C 1
ATOM 1559 O O . GLY A 1 192 ? -13.440 7.670 -6.216 1.00 81.50 192 GLY A O 1
ATOM 1560 N N . ALA A 1 193 ? -11.642 6.356 -5.976 1.00 81.88 193 ALA A N 1
ATOM 1561 C CA . ALA A 1 193 ? -12.079 5.823 -4.692 1.00 81.88 193 ALA A CA 1
ATOM 1562 C C . ALA A 1 193 ? -11.970 6.895 -3.597 1.00 81.88 193 ALA A C 1
ATOM 1564 O O . ALA A 1 193 ? -10.993 7.641 -3.532 1.00 81.88 193 ALA A O 1
ATOM 1565 N N . ILE A 1 194 ? -12.966 6.941 -2.710 1.00 87.06 194 ILE A N 1
ATOM 1566 C CA . ILE A 1 194 ? -12.896 7.769 -1.505 1.00 87.06 194 ILE A CA 1
ATOM 1567 C C . ILE A 1 194 ? -11.774 7.214 -0.622 1.00 87.06 194 ILE A C 1
ATOM 1569 O O . ILE A 1 194 ? -11.680 6.002 -0.425 1.00 87.06 194 ILE A O 1
ATOM 1573 N N . GLN A 1 195 ? -10.932 8.100 -0.099 1.00 90.69 195 GLN A N 1
ATOM 1574 C CA . GLN A 1 195 ? -9.822 7.732 0.770 1.00 90.69 195 GLN A CA 1
ATOM 1575 C C . GLN A 1 195 ? -10.334 7.144 2.091 1.00 90.69 195 GLN A C 1
ATOM 1577 O O . GLN A 1 195 ? -11.220 7.715 2.730 1.00 90.69 195 GLN A O 1
ATOM 1582 N N . GLU A 1 196 ? -9.736 6.031 2.523 1.00 92.31 196 GLU A N 1
ATOM 1583 C CA . GLU A 1 196 ? -10.091 5.353 3.780 1.00 92.31 196 GLU A CA 1
ATOM 1584 C C . GLU A 1 196 ? -9.990 6.301 4.986 1.00 92.31 196 GLU A C 1
ATOM 1586 O O . GLU A 1 196 ? -10.837 6.271 5.876 1.00 92.31 196 GLU A O 1
ATOM 1591 N N . GLY A 1 197 ? -8.997 7.197 4.985 1.00 94.69 197 GLY A N 1
ATOM 1592 C CA . GLY A 1 197 ? -8.792 8.177 6.052 1.00 94.69 197 GLY A CA 1
ATOM 1593 C C . GLY A 1 197 ? -9.953 9.152 6.152 1.00 94.69 197 GLY A C 1
ATOM 1594 O O . GLY A 1 197 ? -10.546 9.299 7.217 1.00 94.69 197 GLY A O 1
ATOM 1595 N N . THR A 1 198 ? -10.368 9.723 5.020 1.00 94.88 198 THR A N 1
ATOM 1596 C CA . THR A 1 198 ? -11.542 10.600 4.948 1.00 94.88 198 THR A CA 1
ATOM 1597 C C . THR A 1 198 ? -12.816 9.886 5.400 1.00 94.88 198 THR A C 1
ATOM 1599 O O . THR A 1 198 ? -13.613 10.469 6.130 1.00 94.88 198 THR A O 1
ATOM 1602 N N . GLN A 1 199 ? -13.007 8.621 5.009 1.00 93.25 199 GLN A N 1
ATOM 1603 C CA . GLN A 1 199 ? -14.170 7.834 5.436 1.00 93.25 199 GLN A CA 1
ATOM 1604 C C . GLN A 1 199 ? -14.184 7.586 6.943 1.00 93.25 199 GLN A C 1
ATOM 1606 O O . GLN A 1 199 ? -15.238 7.682 7.565 1.00 93.25 199 GLN A O 1
ATOM 1611 N N . LEU A 1 200 ? -13.032 7.271 7.535 1.00 96.06 200 LEU A N 1
ATOM 1612 C CA . LEU A 1 200 ? -12.913 7.065 8.976 1.00 96.06 200 LEU A CA 1
ATOM 1613 C C . LEU A 1 200 ? -13.142 8.357 9.760 1.00 96.06 200 LEU A C 1
ATOM 1615 O O . LEU A 1 200 ? -13.809 8.315 10.790 1.00 96.06 200 LEU A O 1
ATOM 1619 N N . LEU A 1 201 ? -12.638 9.495 9.278 1.00 96.31 201 LEU A N 1
ATOM 1620 C CA . LEU A 1 201 ? -12.871 10.796 9.909 1.00 96.31 201 LEU A CA 1
ATOM 1621 C C . LEU A 1 201 ? -14.367 11.163 9.913 1.00 96.31 201 LEU A C 1
ATOM 1623 O O . LEU A 1 201 ? -14.911 11.467 10.973 1.00 96.31 201 LEU A O 1
ATOM 1627 N N . ASP A 1 202 ? -15.049 11.039 8.769 1.00 95.38 202 ASP A N 1
ATOM 1628 C CA . ASP A 1 202 ? -16.506 11.243 8.654 1.00 95.38 202 ASP A CA 1
ATOM 1629 C C . ASP A 1 202 ? -17.301 10.248 9.521 1.00 95.38 202 ASP A C 1
ATOM 1631 O O . ASP A 1 202 ? -18.288 10.603 10.171 1.00 95.38 202 ASP A O 1
ATOM 1635 N N . LEU A 1 203 ? -16.855 8.990 9.589 1.00 95.81 203 LEU A N 1
ATOM 1636 C CA . LEU A 1 203 ? -17.460 7.988 10.460 1.00 95.81 203 LEU A CA 1
ATOM 1637 C C . LEU A 1 203 ? -17.327 8.374 11.940 1.00 95.81 203 LEU A C 1
ATOM 1639 O O . LEU A 1 203 ? -18.314 8.298 12.669 1.00 95.81 203 LEU A O 1
ATOM 1643 N N . HIS A 1 204 ? -16.146 8.800 12.392 1.00 96.56 204 HIS A N 1
ATOM 1644 C CA . HIS A 1 204 ? -15.930 9.224 13.781 1.00 96.56 204 HIS A CA 1
ATOM 1645 C C . HIS A 1 204 ? -16.782 10.437 14.154 1.00 96.56 204 HIS A C 1
ATOM 1647 O O . HIS A 1 204 ? -17.349 10.454 15.247 1.00 96.56 204 HIS A O 1
ATOM 1653 N N . GLU A 1 205 ? -16.953 11.402 13.248 1.00 95.94 205 GLU A N 1
ATOM 1654 C CA . GLU A 1 205 ? -17.855 12.542 13.457 1.00 95.94 205 GLU A CA 1
ATOM 1655 C C . GLU A 1 205 ? -19.304 12.076 13.680 1.00 95.94 205 GLU A C 1
ATOM 1657 O O . GLU A 1 205 ? -19.953 12.449 14.663 1.00 95.94 205 GLU A O 1
ATOM 1662 N N . LYS A 1 206 ? -19.794 11.170 12.824 1.00 95.19 206 LYS A N 1
ATOM 1663 C CA . LYS A 1 206 ? -21.134 10.575 12.953 1.00 95.19 206 LYS A CA 1
ATOM 1664 C C . LYS A 1 206 ? -21.298 9.762 14.235 1.00 95.19 206 LYS A C 1
ATOM 1666 O O . LYS A 1 206 ? -22.356 9.811 14.856 1.00 95.19 206 LYS A O 1
ATOM 1671 N N . LEU A 1 207 ? -20.272 9.011 14.635 1.00 94.69 207 LEU A N 1
ATOM 1672 C CA . LEU A 1 207 ? -20.278 8.210 15.861 1.00 94.69 207 LEU A CA 1
ATOM 1673 C C . LEU A 1 207 ? -20.261 9.081 17.118 1.00 94.69 207 LEU A C 1
ATOM 1675 O O . LEU A 1 207 ? -20.911 8.725 18.097 1.00 94.69 207 LEU A O 1
ATOM 1679 N N . HIS A 1 208 ? -19.570 10.221 17.093 1.00 92.19 208 HIS A N 1
ATOM 1680 C CA . HIS A 1 208 ? -19.560 11.170 18.206 1.00 92.19 208 HIS A CA 1
ATOM 1681 C C . HIS A 1 208 ? -20.943 11.798 18.442 1.00 92.19 208 HIS A C 1
ATOM 1683 O O . HIS A 1 208 ? -21.316 12.076 19.578 1.00 92.19 208 HIS A O 1
ATOM 1689 N N . ALA A 1 209 ? -21.725 11.995 17.377 1.00 90.56 209 ALA A N 1
ATOM 1690 C CA . ALA A 1 209 ? -23.092 12.509 17.463 1.00 90.56 209 ALA A CA 1
ATOM 1691 C C . ALA A 1 209 ? -24.135 11.450 17.881 1.00 90.56 209 ALA A C 1
ATOM 1693 O O . ALA A 1 209 ? -25.293 11.792 18.123 1.00 90.56 209 ALA A O 1
ATOM 1694 N N . LEU A 1 210 ? -23.762 10.167 17.941 1.00 88.62 210 LEU A N 1
ATOM 1695 C CA . LEU A 1 210 ? -24.670 9.081 18.293 1.00 88.62 210 LEU A CA 1
ATOM 1696 C C . LEU A 1 210 ? -24.666 8.803 19.797 1.00 88.62 210 LEU A C 1
ATOM 1698 O O . LEU A 1 210 ? -23.661 8.389 20.371 1.00 88.62 210 LEU A O 1
ATOM 1702 N N . GLU A 1 211 ? -25.842 8.892 20.412 1.00 83.00 211 GLU A N 1
ATOM 1703 C CA . GLU A 1 211 ? -26.066 8.300 21.728 1.00 83.00 211 GLU A CA 1
ATOM 1704 C C . GLU A 1 211 ? -26.260 6.778 21.598 1.00 83.00 211 GLU A C 1
ATOM 1706 O O . GLU A 1 211 ? -27.148 6.284 20.885 1.00 83.00 211 GLU A O 1
ATOM 1711 N N . ASP A 1 212 ? -25.416 6.020 22.301 1.00 83.94 212 ASP A N 1
ATOM 1712 C CA . ASP A 1 212 ? -25.500 4.559 22.384 1.00 83.94 212 ASP A CA 1
ATOM 1713 C C . ASP A 1 212 ? -25.329 4.071 23.836 1.00 83.94 212 ASP A C 1
ATOM 1715 O O . ASP A 1 212 ? -24.304 3.489 24.194 1.00 83.94 212 ASP A O 1
ATOM 1719 N N . PRO A 1 213 ? -26.302 4.357 24.722 1.00 79.81 213 PRO A N 1
ATOM 1720 C CA . PRO A 1 213 ? -26.213 3.969 26.124 1.00 79.81 213 PRO A CA 1
ATOM 1721 C C . PRO A 1 213 ? -26.214 2.441 26.285 1.00 79.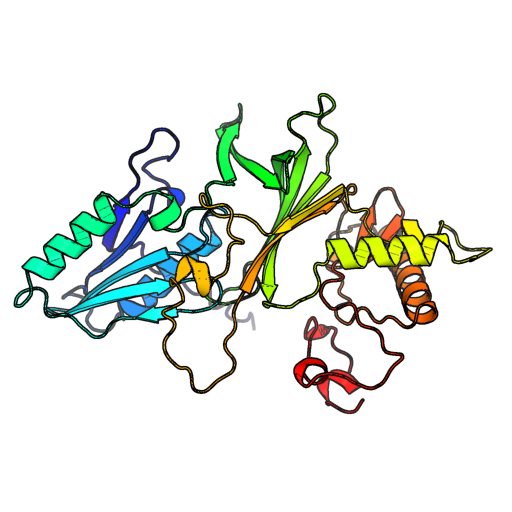81 213 PRO A C 1
ATOM 1723 O O . PRO A 1 213 ? -26.990 1.728 25.650 1.00 79.81 213 PRO A O 1
ATOM 1726 N N . GLY A 1 214 ? -25.370 1.937 27.190 1.00 79.75 214 GLY A N 1
ATOM 1727 C CA . GLY A 1 214 ? -25.324 0.517 27.557 1.00 79.75 214 GLY A CA 1
ATOM 1728 C C . GLY A 1 214 ? -24.357 -0.346 26.741 1.00 79.75 214 GLY A C 1
ATOM 1729 O O . GLY A 1 214 ? -24.395 -1.569 26.869 1.00 79.75 214 GLY A O 1
ATOM 1730 N N . THR A 1 215 ? -23.485 0.246 25.921 1.00 82.44 215 THR A N 1
ATOM 1731 C CA . THR A 1 215 ? -22.373 -0.487 25.302 1.00 82.44 215 THR A CA 1
ATOM 1732 C C . THR A 1 215 ? -21.159 -0.590 26.228 1.00 82.44 215 THR A C 1
ATOM 1734 O O . THR A 1 215 ? -20.933 0.304 27.043 1.00 82.44 215 THR A O 1
ATOM 1737 N N . PRO A 1 216 ? -20.342 -1.656 26.095 1.00 86.81 216 PRO A N 1
ATOM 1738 C CA . PRO A 1 216 ? -19.092 -1.788 26.848 1.00 86.81 216 PRO A CA 1
ATOM 1739 C C . PRO A 1 216 ? -18.096 -0.651 26.583 1.00 86.81 216 PRO A C 1
ATOM 1741 O O . PRO A 1 216 ? -17.354 -0.262 27.484 1.00 86.81 216 PRO A O 1
ATOM 1744 N N . HIS A 1 217 ? -18.098 -0.112 25.359 1.00 91.25 217 HIS A N 1
ATOM 1745 C CA . HIS A 1 217 ? -17.172 0.924 24.911 1.00 91.25 217 HIS A CA 1
ATOM 1746 C C . HIS A 1 217 ? -17.907 2.054 24.172 1.00 91.25 217 HIS A C 1
ATOM 1748 O O . HIS A 1 217 ? -18.951 1.805 23.554 1.00 91.25 217 HIS A O 1
ATOM 1754 N N . PRO A 1 218 ? -17.377 3.294 24.201 1.00 92.94 218 PRO A N 1
ATOM 1755 C CA . PRO A 1 218 ? -17.858 4.385 23.359 1.00 92.94 218 PRO A CA 1
ATOM 1756 C C . PRO A 1 218 ? -17.842 4.011 21.865 1.00 92.94 218 PRO A C 1
ATOM 1758 O O . PRO A 1 218 ? -16.892 3.354 21.432 1.00 92.94 218 PRO A O 1
ATOM 1761 N N . PRO A 1 219 ? -18.811 4.471 21.047 1.00 94.12 219 PRO A N 1
ATOM 1762 C CA . PRO A 1 219 ? -18.954 4.050 19.648 1.00 94.12 219 PRO A CA 1
ATOM 1763 C C . PRO A 1 219 ? -17.687 4.168 18.785 1.00 94.12 219 PRO A C 1
ATOM 1765 O O . PRO A 1 219 ? -17.386 3.264 18.008 1.00 94.12 219 PRO A O 1
ATOM 1768 N N . GLY A 1 220 ? -16.910 5.244 18.948 1.00 93.38 220 GLY A N 1
ATOM 1769 C CA . GLY A 1 220 ? -15.656 5.444 18.209 1.00 93.38 220 GLY A CA 1
ATOM 1770 C C . GLY A 1 220 ? -14.554 4.433 18.551 1.00 93.38 220 GLY A C 1
ATOM 1771 O O . GLY A 1 220 ? -13.688 4.169 17.724 1.00 93.38 220 GLY A O 1
ATOM 1772 N N . GLN A 1 221 ? -14.581 3.807 19.736 1.00 94.94 221 GLN A N 1
ATOM 1773 C CA . GLN A 1 221 ? -13.528 2.866 20.141 1.00 94.94 221 GLN A CA 1
ATOM 1774 C C . GLN A 1 221 ? -13.532 1.561 19.342 1.00 94.94 221 GLN A C 1
ATOM 1776 O O . GLN A 1 221 ? -12.507 0.886 19.322 1.00 94.94 221 GLN A O 1
ATOM 1781 N N . TYR A 1 222 ? -14.626 1.243 18.647 1.00 96.75 222 TYR A N 1
ATOM 1782 C CA . TYR A 1 222 ? -14.745 0.062 17.789 1.00 96.75 222 TYR A CA 1
ATOM 1783 C C . TYR A 1 222 ? -14.077 0.212 16.411 1.00 96.75 222 TYR A C 1
ATOM 1785 O O . TYR A 1 222 ? -14.080 -0.733 15.623 1.00 96.75 222 TYR A O 1
ATOM 1793 N N . PHE A 1 223 ? -13.501 1.378 16.108 1.00 97.62 223 PHE A N 1
ATOM 1794 C CA . PHE A 1 223 ? -12.809 1.661 14.849 1.00 97.62 223 PHE A CA 1
ATOM 1795 C C . PHE A 1 223 ? -11.392 2.178 15.119 1.00 97.62 223 PHE A C 1
ATOM 1797 O O . PHE A 1 223 ? -11.055 2.564 16.244 1.00 97.62 223 PHE A O 1
ATOM 1804 N N . LEU A 1 224 ? -10.543 2.149 14.091 1.00 97.75 224 LEU A N 1
ATOM 1805 C CA . LEU A 1 224 ? -9.197 2.720 14.150 1.00 97.75 224 LEU A CA 1
ATOM 1806 C C . LEU A 1 224 ? -9.249 4.251 14.123 1.00 97.75 224 LEU A C 1
ATOM 1808 O O . LEU A 1 224 ? -10.146 4.849 13.524 1.00 97.75 224 LEU A O 1
ATOM 1812 N N . THR A 1 225 ? -8.274 4.886 14.764 1.00 97.56 225 THR A N 1
ATOM 1813 C CA . THR A 1 225 ? -8.133 6.341 14.812 1.00 97.56 225 THR A CA 1
ATOM 1814 C C . THR A 1 225 ? -7.088 6.780 13.797 1.00 97.56 225 THR A C 1
ATOM 1816 O O . THR A 1 225 ? -5.931 6.369 13.882 1.00 97.56 225 THR A O 1
ATOM 1819 N N . VAL A 1 226 ? -7.480 7.631 12.850 1.00 97.69 226 VAL A N 1
ATOM 1820 C CA . VAL A 1 226 ? -6.573 8.184 11.835 1.00 97.69 226 VAL A CA 1
ATOM 1821 C C . VAL A 1 226 ? -5.731 9.295 12.453 1.00 97.69 226 VAL A C 1
ATOM 1823 O O . VAL A 1 226 ? -6.276 10.210 13.068 1.00 97.69 226 VAL A O 1
ATOM 1826 N N . LEU A 1 227 ? -4.412 9.208 12.296 1.00 97.25 227 LEU A N 1
ATOM 1827 C CA . LEU A 1 227 ? -3.473 10.264 12.682 1.00 97.25 227 LEU A CA 1
ATOM 1828 C C . LEU A 1 227 ? -3.044 11.109 11.486 1.00 97.25 227 LEU A C 1
ATOM 1830 O O . LEU A 1 227 ? -2.888 12.317 11.624 1.00 97.25 227 LEU A O 1
ATOM 1834 N N . ASP A 1 228 ? -2.845 10.466 10.338 1.00 97.31 228 ASP A N 1
ATOM 1835 C CA . ASP A 1 228 ? -2.344 11.100 9.124 1.00 97.31 228 ASP A CA 1
ATOM 1836 C C . ASP A 1 228 ? -2.746 10.270 7.906 1.00 97.31 228 ASP A C 1
ATOM 1838 O O . ASP A 1 228 ? -2.878 9.047 8.015 1.00 97.31 228 ASP A O 1
ATOM 1842 N N . HIS A 1 229 ? -2.956 10.907 6.760 1.00 97.12 229 HIS A N 1
ATOM 1843 C CA . HIS A 1 229 ? -3.185 10.208 5.503 1.00 97.12 229 HIS A CA 1
ATOM 1844 C C . HIS A 1 229 ? -3.053 11.125 4.289 1.00 97.12 229 HIS A C 1
ATOM 1846 O O . HIS A 1 229 ? -3.267 12.331 4.371 1.00 97.12 229 HIS A O 1
ATOM 1852 N N . GLY A 1 230 ? -2.776 10.536 3.129 1.00 95.44 230 GLY A N 1
ATOM 1853 C CA . GLY A 1 230 ? -2.722 11.279 1.878 1.00 95.44 230 GLY A CA 1
ATOM 1854 C C . GLY A 1 230 ? -2.275 10.428 0.702 1.00 95.44 230 GLY A C 1
ATOM 1855 O O . GLY A 1 230 ? -1.827 9.288 0.866 1.00 95.44 230 GLY A O 1
ATOM 1856 N N . TYR A 1 231 ? -2.414 10.986 -0.497 1.00 95.56 231 TYR A N 1
ATOM 1857 C CA . TYR A 1 231 ? -1.755 10.426 -1.669 1.00 95.56 231 TYR A CA 1
ATOM 1858 C C . TYR A 1 231 ? -0.249 10.664 -1.580 1.00 95.56 231 TYR A C 1
ATOM 1860 O O . TYR A 1 231 ? 0.207 11.676 -1.047 1.00 95.56 231 TYR A O 1
ATOM 1868 N N . VAL A 1 232 ? 0.521 9.700 -2.077 1.00 95.38 232 VAL A N 1
ATOM 1869 C CA . VAL A 1 232 ? 1.965 9.871 -2.252 1.00 95.38 232 VAL A CA 1
ATOM 1870 C C . VAL A 1 232 ? 2.181 10.844 -3.403 1.00 95.38 232 VAL A C 1
ATOM 1872 O O . VAL A 1 232 ? 1.469 10.767 -4.400 1.00 95.38 232 VAL A O 1
ATOM 1875 N N . GLN A 1 233 ? 3.142 11.755 -3.267 1.00 93.81 233 GLN A N 1
ATOM 1876 C CA . GLN A 1 233 ? 3.444 12.760 -4.282 1.00 93.81 233 GLN A CA 1
ATOM 1877 C C . GLN A 1 233 ? 4.790 12.480 -4.950 1.00 93.81 233 GLN A C 1
ATOM 1879 O O . GLN A 1 233 ? 5.740 12.035 -4.305 1.00 93.81 233 GLN A O 1
ATOM 1884 N N . THR A 1 234 ? 4.860 12.748 -6.251 1.00 90.25 234 THR A N 1
ATOM 1885 C CA . THR A 1 234 ? 6.097 12.749 -7.042 1.00 90.25 234 THR A CA 1
ATOM 1886 C C . THR A 1 234 ? 6.958 13.966 -6.696 1.00 90.25 234 THR A C 1
ATOM 1888 O O . THR A 1 234 ? 6.492 14.907 -6.048 1.00 90.25 234 THR A O 1
ATOM 1891 N N . SER A 1 235 ? 8.207 14.006 -7.168 1.00 88.31 235 SER A N 1
ATOM 1892 C CA . SER A 1 235 ? 9.099 15.161 -6.945 1.00 88.31 235 SER A CA 1
ATOM 1893 C C . SER A 1 235 ? 8.549 16.488 -7.492 1.00 88.31 235 SER A C 1
ATOM 1895 O O . SER A 1 235 ? 8.933 17.561 -7.026 1.00 88.31 235 SER A O 1
ATOM 1897 N N . ASN A 1 236 ? 7.605 16.421 -8.435 1.00 87.69 236 ASN A N 1
ATOM 1898 C CA . ASN A 1 236 ? 6.930 17.575 -9.023 1.00 87.69 236 ASN A CA 1
ATOM 1899 C C . ASN A 1 236 ? 5.672 18.011 -8.244 1.00 87.69 236 ASN A C 1
ATOM 1901 O O . ASN A 1 236 ? 5.002 18.955 -8.662 1.00 87.69 236 ASN A O 1
ATOM 1905 N N . GLY A 1 237 ? 5.337 17.342 -7.134 1.00 89.25 237 GLY A N 1
ATOM 1906 C CA . GLY A 1 237 ? 4.154 17.632 -6.315 1.00 89.25 237 GLY A CA 1
ATOM 1907 C C . GLY A 1 237 ? 2.838 17.108 -6.896 1.00 89.25 237 GLY A C 1
ATOM 1908 O O . GLY A 1 237 ? 1.768 17.519 -6.453 1.00 89.25 237 GLY A O 1
ATOM 1909 N N . GLU A 1 238 ? 2.900 16.224 -7.891 1.00 91.56 238 GLU A N 1
ATOM 1910 C CA . GLU A 1 238 ? 1.723 15.561 -8.456 1.00 91.56 238 GLU A CA 1
ATOM 1911 C C . GLU A 1 238 ? 1.432 14.272 -7.685 1.00 91.56 238 GLU A C 1
ATOM 1913 O O . GLU A 1 238 ? 2.363 13.566 -7.295 1.00 91.56 238 GLU A O 1
ATOM 1918 N N . ASP A 1 239 ? 0.157 13.932 -7.501 1.00 92.88 239 ASP A N 1
ATOM 1919 C CA . ASP A 1 239 ? -0.219 12.664 -6.877 1.00 92.88 239 ASP A CA 1
ATOM 1920 C C . ASP A 1 239 ? 0.263 11.483 -7.728 1.00 92.88 239 ASP A C 1
ATOM 1922 O O . ASP A 1 239 ? 0.105 11.483 -8.943 1.00 92.88 239 ASP A O 1
ATOM 1926 N N . ASP A 1 240 ? 0.821 10.460 -7.092 1.00 92.56 240 ASP A N 1
ATOM 1927 C CA . ASP A 1 240 ? 1.441 9.307 -7.737 1.00 92.56 240 ASP A CA 1
ATOM 1928 C C . ASP A 1 240 ? 0.386 8.383 -8.375 1.00 92.56 240 ASP A C 1
ATOM 1930 O O . ASP A 1 240 ? -0.158 7.453 -7.761 1.00 92.56 240 ASP A O 1
ATOM 1934 N N . HIS A 1 241 ? 0.085 8.680 -9.641 1.00 91.50 241 HIS A N 1
ATOM 1935 C CA . HIS A 1 241 ? -0.909 8.008 -10.461 1.00 91.50 241 HIS A CA 1
ATOM 1936 C C . HIS A 1 241 ? -0.247 7.099 -11.508 1.00 91.50 241 HIS A C 1
ATOM 1938 O O . HIS A 1 241 ? 0.633 7.482 -12.286 1.00 91.50 241 HIS A O 1
ATOM 1944 N N . THR A 1 242 ? -0.742 5.864 -11.586 1.00 88.25 242 THR A N 1
ATOM 1945 C CA . THR A 1 242 ? -0.199 4.826 -12.486 1.00 88.25 242 THR A CA 1
ATOM 1946 C C . THR A 1 242 ? -0.258 5.153 -13.981 1.00 88.25 242 THR A C 1
ATOM 1948 O O . THR A 1 242 ? 0.575 4.666 -14.736 1.00 88.25 242 THR A O 1
ATOM 1951 N N . ILE A 1 243 ? -1.226 5.955 -14.428 1.00 85.81 243 ILE A N 1
ATOM 1952 C CA . ILE A 1 243 ? -1.327 6.413 -15.826 1.00 85.81 243 ILE A CA 1
ATOM 1953 C C . ILE A 1 243 ? -0.683 7.789 -15.997 1.00 85.81 243 ILE A C 1
ATOM 1955 O O . ILE A 1 243 ? 0.343 7.895 -16.671 1.00 85.81 243 ILE A O 1
ATOM 1959 N N . ASP A 1 244 ? -1.262 8.817 -15.376 1.00 85.44 244 ASP A N 1
ATOM 1960 C CA . ASP A 1 244 ? -0.860 10.213 -15.560 1.00 85.44 244 ASP A CA 1
ATOM 1961 C C . ASP A 1 244 ? 0.638 10.452 -15.342 1.00 85.44 244 ASP A C 1
ATOM 1963 O O . ASP A 1 244 ? 1.274 11.015 -16.229 1.00 85.44 244 ASP A O 1
ATOM 1967 N N . ASN A 1 245 ? 1.242 9.935 -14.265 1.00 87.50 245 ASN A N 1
ATOM 1968 C CA . ASN A 1 245 ? 2.671 10.152 -14.009 1.00 87.50 245 ASN A CA 1
ATOM 1969 C C . ASN A 1 245 ? 3.537 9.025 -14.575 1.00 87.50 245 ASN A C 1
ATOM 1971 O O . ASN A 1 245 ? 4.465 9.293 -15.339 1.00 87.50 245 ASN A O 1
ATOM 1975 N N . MET A 1 246 ? 3.246 7.754 -14.255 1.00 89.06 246 MET A N 1
ATOM 1976 C CA . MET A 1 246 ? 4.160 6.661 -14.637 1.00 89.06 246 MET A CA 1
ATOM 1977 C C . MET A 1 246 ? 4.186 6.397 -16.145 1.00 89.06 246 MET A C 1
ATOM 1979 O O . MET A 1 246 ? 5.233 6.054 -16.689 1.00 89.06 246 MET A O 1
ATOM 1983 N N . THR A 1 247 ? 3.051 6.567 -16.831 1.00 84.69 247 THR A N 1
ATOM 1984 C CA . THR A 1 247 ? 2.978 6.453 -18.300 1.00 84.69 247 THR A CA 1
ATOM 1985 C C . THR A 1 247 ? 2.930 7.807 -18.997 1.00 84.69 247 THR A C 1
ATOM 1987 O O . THR A 1 247 ? 2.842 7.854 -20.221 1.00 84.69 247 THR A O 1
ATOM 1990 N N . ARG A 1 248 ? 3.014 8.916 -18.247 1.00 85.12 248 ARG A N 1
ATOM 1991 C CA . ARG A 1 248 ? 2.933 10.291 -18.774 1.00 85.12 248 ARG A CA 1
ATOM 1992 C C . ARG A 1 248 ? 1.642 10.542 -19.566 1.00 85.12 248 ARG A C 1
ATOM 1994 O O . ARG A 1 248 ? 1.666 11.194 -20.606 1.00 85.12 248 ARG A O 1
ATOM 2001 N N . GLY A 1 249 ? 0.539 9.924 -19.135 1.00 81.12 249 GLY A N 1
ATOM 2002 C CA . GLY A 1 249 ? -0.747 9.937 -19.844 1.00 81.12 249 GLY A CA 1
ATOM 2003 C C . GLY A 1 249 ? -0.769 9.153 -21.168 1.00 81.12 249 GLY A C 1
ATOM 2004 O O . GLY A 1 249 ? -1.805 9.086 -21.828 1.00 81.12 249 GLY A O 1
ATOM 2005 N N . CYS A 1 250 ? 0.342 8.528 -21.565 1.00 77.56 250 CYS A N 1
ATOM 2006 C CA . CYS A 1 250 ? 0.485 7.788 -22.818 1.00 77.56 250 CYS A CA 1
ATOM 2007 C C . CYS A 1 250 ? 0.123 6.309 -22.635 1.00 77.56 250 CYS A C 1
ATOM 2009 O O . CYS A 1 250 ? 0.946 5.420 -22.863 1.00 77.56 250 CYS A O 1
ATOM 2011 N N . PHE A 1 251 ? -1.114 6.039 -22.220 1.00 72.75 251 PHE A N 1
ATOM 2012 C CA . PHE A 1 251 ? -1.602 4.673 -22.065 1.00 72.75 251 PHE A CA 1
ATOM 2013 C C . PHE A 1 251 ? -2.277 4.173 -23.354 1.00 72.75 251 PHE A C 1
ATOM 2015 O O . PHE A 1 251 ? -3.114 4.890 -23.912 1.00 72.75 251 PHE A O 1
ATOM 2022 N N . PRO A 1 252 ? -1.935 2.972 -23.863 1.00 70.31 252 PRO A N 1
ATOM 2023 C CA . PRO A 1 252 ? -2.563 2.451 -25.071 1.00 70.31 252 PRO A CA 1
ATOM 2024 C C . PRO A 1 252 ? -4.072 2.223 -24.859 1.00 70.31 252 PRO A C 1
ATOM 2026 O O . PRO A 1 252 ? -4.492 1.876 -23.752 1.00 70.31 252 PRO A O 1
ATOM 2029 N N . PRO A 1 253 ? -4.904 2.381 -25.906 1.00 67.31 253 PRO A N 1
ATOM 2030 C CA . PRO A 1 253 ? -6.320 2.040 -25.830 1.00 67.31 253 PRO A CA 1
ATOM 2031 C C . PRO A 1 253 ? -6.484 0.579 -25.403 1.00 67.31 253 PRO A C 1
ATOM 2033 O O . PRO A 1 253 ? -5.807 -0.301 -25.933 1.00 67.31 253 PRO A O 1
ATOM 2036 N N . THR A 1 254 ? -7.382 0.322 -24.456 1.00 64.38 254 THR A N 1
ATOM 2037 C CA . THR A 1 254 ? -7.733 -1.038 -24.036 1.00 64.38 254 THR A CA 1
ATOM 2038 C C . THR A 1 254 ? -9.205 -1.298 -24.321 1.00 64.38 254 THR A C 1
ATOM 2040 O O . THR A 1 254 ? -10.040 -0.411 -24.166 1.00 64.38 254 THR A O 1
ATOM 2043 N N . ASP A 1 255 ? -9.529 -2.531 -24.711 1.00 54.97 255 ASP A N 1
ATOM 2044 C CA . ASP A 1 255 ? -10.908 -2.973 -24.971 1.00 54.97 255 ASP A CA 1
ATOM 2045 C C . ASP A 1 255 ? -11.705 -3.250 -23.670 1.00 54.97 255 ASP A C 1
ATOM 2047 O O . ASP A 1 255 ? -12.790 -3.831 -23.701 1.00 54.97 255 ASP A O 1
ATOM 2051 N N . GLY A 1 256 ? -11.172 -2.855 -22.505 1.00 56.28 256 GLY A N 1
ATOM 2052 C CA . GLY A 1 256 ? -11.723 -3.135 -21.177 1.00 56.28 256 GLY A CA 1
ATOM 2053 C C . GLY A 1 256 ? -11.578 -1.959 -20.201 1.00 56.28 256 GLY A C 1
ATOM 2054 O O . GLY A 1 256 ? -11.005 -0.928 -20.550 1.00 56.28 256 GLY A O 1
ATOM 2055 N N . PRO A 1 257 ? -12.118 -2.074 -18.972 1.00 54.78 257 PRO A N 1
ATOM 2056 C CA . PRO A 1 257 ? -11.978 -1.029 -17.965 1.00 54.78 257 PRO A CA 1
ATOM 2057 C C . PRO A 1 257 ? -10.498 -0.811 -17.628 1.00 54.78 257 PRO A C 1
ATOM 2059 O O . PRO A 1 257 ? -9.795 -1.746 -17.250 1.00 54.78 257 PRO A O 1
ATOM 2062 N N . SER A 1 258 ? -10.037 0.434 -17.754 1.00 57.28 258 SER A N 1
ATOM 2063 C CA . SER A 1 258 ? -8.705 0.838 -17.306 1.00 57.28 258 SER A CA 1
ATOM 2064 C C . SER A 1 258 ? -8.631 0.734 -15.782 1.00 57.28 258 SER A C 1
ATOM 2066 O O . SER A 1 258 ? -9.410 1.374 -15.071 1.00 57.28 258 SER A O 1
ATOM 2068 N N . TYR A 1 259 ? -7.716 -0.087 -15.268 1.00 72.31 259 TYR A N 1
ATOM 2069 C CA . TYR A 1 259 ? -7.525 -0.280 -13.830 1.00 72.31 259 TYR A CA 1
ATOM 2070 C C . TYR A 1 259 ? -6.495 0.712 -13.297 1.00 72.31 259 TYR A C 1
ATOM 2072 O O . TYR A 1 259 ? -5.472 0.322 -12.737 1.00 72.31 259 TYR A O 1
ATOM 2080 N N . SER A 1 260 ? -6.750 2.007 -13.480 1.00 83.31 260 SER A N 1
ATOM 2081 C CA . SER A 1 260 ? -5.876 3.039 -12.938 1.00 83.31 260 SER A CA 1
ATOM 2082 C C . SER A 1 260 ? -5.913 3.047 -11.408 1.00 83.31 260 SER A C 1
ATOM 2084 O O . SER A 1 260 ? -6.957 2.871 -10.765 1.00 83.31 260 SER A O 1
ATOM 2086 N N . ARG A 1 261 ? -4.730 3.218 -10.824 1.00 87.81 261 ARG A N 1
ATOM 2087 C CA . ARG A 1 261 ? -4.507 3.264 -9.382 1.00 87.81 261 ARG A CA 1
ATOM 2088 C C . ARG A 1 261 ? -3.769 4.524 -8.953 1.00 87.81 261 ARG A C 1
ATOM 2090 O O . ARG A 1 261 ? -2.945 5.043 -9.711 1.00 87.81 261 ARG A O 1
ATOM 2097 N N . MET A 1 262 ? -4.042 4.904 -7.711 1.00 90.50 262 MET A N 1
ATOM 2098 C CA . MET A 1 262 ? -3.413 5.970 -6.937 1.00 90.50 262 MET A CA 1
ATOM 2099 C C . MET A 1 262 ? -2.654 5.372 -5.758 1.00 90.50 262 MET A C 1
ATOM 2101 O O . MET A 1 262 ? -3.184 4.497 -5.063 1.00 90.50 262 MET A O 1
ATOM 2105 N N . HIS A 1 263 ? -1.440 5.850 -5.521 1.00 93.81 263 HIS A N 1
ATOM 2106 C CA . HIS A 1 263 ? -0.649 5.468 -4.358 1.00 93.81 263 HIS A CA 1
ATOM 2107 C C . HIS A 1 263 ? -1.095 6.268 -3.132 1.00 93.81 263 HIS A C 1
ATOM 2109 O O . HIS A 1 263 ? -1.141 7.497 -3.159 1.00 93.81 263 HIS A O 1
ATOM 2115 N N . TYR A 1 264 ? -1.456 5.578 -2.057 1.00 94.50 264 TYR A N 1
ATOM 2116 C CA . TYR A 1 264 ? -2.065 6.174 -0.876 1.00 94.50 264 TYR A CA 1
ATOM 2117 C C . TYR A 1 264 ? -1.433 5.617 0.397 1.00 94.50 264 TYR A C 1
ATOM 2119 O O . TYR A 1 264 ? -1.080 4.437 0.463 1.00 94.50 264 TYR A O 1
ATOM 2127 N N . ARG A 1 265 ? -1.329 6.465 1.423 1.00 97.12 265 ARG A N 1
ATOM 2128 C CA . ARG A 1 265 ? -0.848 6.094 2.754 1.00 97.12 265 ARG A CA 1
ATOM 2129 C C . ARG A 1 265 ? -1.781 6.592 3.833 1.00 97.12 265 ARG A C 1
ATOM 2131 O O . ARG A 1 265 ? -2.362 7.669 3.724 1.00 97.12 265 ARG A O 1
ATOM 2138 N N . ILE A 1 266 ? -1.880 5.813 4.899 1.00 97.44 266 ILE A N 1
ATOM 2139 C CA . ILE A 1 266 ? -2.642 6.153 6.095 1.00 97.44 266 ILE A CA 1
ATOM 2140 C C . ILE A 1 266 ? -1.926 5.647 7.340 1.00 97.44 266 ILE A C 1
ATOM 2142 O O . ILE A 1 266 ? -1.367 4.551 7.351 1.00 97.44 266 ILE A O 1
ATOM 2146 N N . VAL A 1 267 ? -1.952 6.455 8.392 1.00 98.38 267 VAL A N 1
ATOM 2147 C CA . VAL A 1 267 ? -1.372 6.152 9.695 1.00 98.38 267 VAL A CA 1
ATOM 2148 C C . VAL A 1 267 ? -2.486 6.071 10.724 1.00 98.38 267 VAL A C 1
ATOM 2150 O O . VAL A 1 267 ? -3.263 7.012 10.902 1.00 98.38 267 VAL A O 1
ATOM 2153 N N . PHE A 1 268 ? -2.534 4.950 11.433 1.00 98.31 268 PHE A N 1
ATOM 2154 C CA . PHE A 1 268 ? -3.443 4.718 12.542 1.00 98.31 268 PHE A CA 1
ATOM 2155 C C . PHE A 1 268 ? -2.713 4.822 13.872 1.00 98.31 268 PHE A C 1
ATOM 2157 O O . PHE A 1 268 ? -1.576 4.369 14.012 1.00 98.31 268 PHE A O 1
ATOM 2164 N N . LYS A 1 269 ? -3.399 5.378 14.871 1.00 98.00 269 LYS A N 1
ATOM 2165 C CA . LYS A 1 269 ? -2.894 5.450 16.244 1.00 98.00 269 LYS A CA 1
ATOM 2166 C C . LYS A 1 269 ? -2.646 4.062 16.821 1.00 98.00 269 LYS A C 1
ATOM 2168 O O . LYS A 1 269 ? -1.690 3.861 17.557 1.00 98.00 269 LYS A O 1
ATOM 2173 N N . GLU A 1 270 ? -3.542 3.128 16.538 1.00 97.81 270 GLU A N 1
ATOM 2174 C CA . GLU A 1 270 ? -3.534 1.805 17.137 1.00 97.81 270 GLU A CA 1
ATOM 2175 C C . GLU A 1 270 ? -2.706 0.797 16.333 1.00 97.81 270 GLU A C 1
ATOM 2177 O O . GLU A 1 270 ? -2.866 0.663 15.120 1.00 97.81 270 GLU A O 1
ATOM 2182 N N . VAL A 1 271 ? -1.895 0.011 17.043 1.00 97.19 271 VAL A N 1
ATOM 2183 C CA . VAL A 1 271 ? -1.248 -1.201 16.527 1.00 97.19 271 VAL A CA 1
ATOM 2184 C C . VAL A 1 271 ? -1.969 -2.405 17.127 1.00 97.19 271 VAL A C 1
ATOM 2186 O O . VAL A 1 271 ? -1.943 -2.611 18.338 1.00 97.19 271 VAL A O 1
ATOM 2189 N N . GLY A 1 272 ? -2.659 -3.179 16.287 1.00 95.25 272 GLY A N 1
ATOM 2190 C CA . GLY A 1 272 ? -3.521 -4.280 16.723 1.00 95.25 272 GLY A CA 1
ATOM 2191 C C . GLY A 1 272 ? -3.079 -5.654 16.240 1.00 95.25 272 GLY A C 1
ATOM 2192 O O . GLY A 1 272 ? -2.336 -5.784 15.269 1.00 95.25 272 GLY A O 1
ATOM 2193 N N . THR A 1 273 ? -3.587 -6.692 16.906 1.00 95.88 273 THR A N 1
ATOM 2194 C CA . THR A 1 273 ? -3.391 -8.087 16.483 1.00 95.88 273 THR A CA 1
ATOM 2195 C C . THR A 1 273 ? -4.643 -8.598 15.766 1.00 95.88 273 THR A C 1
ATOM 2197 O O . THR A 1 273 ? -5.713 -8.588 16.377 1.00 95.88 273 THR A O 1
ATOM 2200 N N . PRO A 1 274 ? -4.549 -9.065 14.507 1.00 94.94 274 PRO A N 1
ATOM 2201 C CA . PRO A 1 274 ? -5.684 -9.655 13.805 1.00 94.94 274 PRO A CA 1
ATOM 2202 C C . PRO A 1 274 ? -6.250 -10.878 14.522 1.00 94.94 274 PRO A C 1
ATOM 2204 O O . PRO A 1 274 ? -5.495 -11.686 15.067 1.00 94.94 274 PRO A O 1
ATOM 2207 N N . VAL A 1 275 ? -7.569 -11.064 14.461 1.00 95.25 275 VAL A N 1
ATOM 2208 C CA . VAL A 1 275 ? -8.260 -12.164 15.154 1.00 95.25 275 VAL A CA 1
ATOM 2209 C C . VAL A 1 275 ? -7.707 -13.535 14.775 1.00 95.25 275 VAL A C 1
ATOM 2211 O O . VAL A 1 275 ? -7.554 -14.386 15.647 1.00 95.25 275 VAL A O 1
ATOM 2214 N N . HIS A 1 276 ? -7.349 -13.748 13.508 1.00 91.12 276 HIS A N 1
ATOM 2215 C CA . HIS A 1 276 ? -6.782 -15.023 13.052 1.00 91.12 276 HIS A CA 1
ATOM 2216 C C . HIS A 1 276 ? -5.388 -15.341 13.629 1.00 91.12 276 HIS A C 1
ATOM 2218 O O . HIS A 1 276 ? -4.948 -16.484 13.535 1.00 91.12 276 HIS A O 1
ATOM 2224 N N . ASN A 1 277 ? -4.707 -14.363 14.235 1.00 93.88 277 ASN A N 1
ATOM 2225 C CA . ASN A 1 277 ? -3.408 -14.545 14.890 1.00 93.88 277 ASN A CA 1
ATOM 2226 C C . ASN A 1 277 ? -3.518 -14.710 16.414 1.00 93.88 277 ASN A C 1
ATOM 2228 O O . ASN A 1 277 ? -2.529 -15.070 17.061 1.00 93.88 277 ASN A O 1
ATOM 2232 N N . LEU A 1 278 ? -4.696 -14.472 16.998 1.00 94.81 278 LEU A N 1
ATOM 2233 C CA . LEU A 1 278 ? -4.918 -14.628 18.434 1.00 94.81 278 LEU A CA 1
ATOM 2234 C C . LEU A 1 278 ? -4.832 -16.104 18.839 1.00 94.81 278 LEU A C 1
ATOM 2236 O O . LEU A 1 278 ? -5.384 -16.985 18.185 1.00 94.81 278 LEU A O 1
ATOM 2240 N N . GLN A 1 279 ? -4.160 -16.365 19.960 1.00 94.50 279 GLN A N 1
ATOM 2241 C CA . GLN A 1 279 ? -3.948 -17.721 20.487 1.00 94.50 279 GLN A CA 1
ATOM 2242 C C . GLN A 1 279 ? -4.895 -18.063 21.649 1.00 94.50 279 GLN A C 1
ATOM 2244 O O . GLN A 1 279 ? -4.855 -19.170 22.185 1.00 94.50 279 GLN A O 1
ATOM 2249 N N . CYS A 1 280 ? -5.753 -17.121 22.055 1.00 96.44 280 CYS A N 1
ATOM 2250 C CA . CYS A 1 280 ? -6.658 -17.269 23.186 1.00 96.44 280 CYS A CA 1
ATOM 2251 C C . CYS A 1 280 ? -8.118 -17.145 22.745 1.00 96.44 280 CYS A C 1
ATOM 2253 O O . CYS A 1 280 ? -8.545 -16.115 22.224 1.00 96.44 280 CYS A O 1
ATOM 2255 N N . LEU A 1 281 ? -8.923 -18.177 23.013 1.00 96.25 281 LEU A N 1
ATOM 2256 C CA . LEU A 1 281 ? -10.336 -18.188 22.628 1.00 96.25 281 LEU A CA 1
ATOM 2257 C C . LEU A 1 281 ? -11.128 -17.040 23.271 1.00 96.25 281 LEU A C 1
ATOM 2259 O O . LEU A 1 281 ? -12.012 -16.483 22.631 1.00 96.25 281 LEU A O 1
ATOM 2263 N N . SER A 1 282 ? -10.825 -16.657 24.514 1.00 97.00 282 SER A N 1
ATOM 2264 C CA . SER A 1 282 ? -11.541 -15.555 25.172 1.00 97.00 282 SER A CA 1
ATOM 2265 C C . SER A 1 282 ? -11.269 -14.204 24.503 1.00 97.00 282 SER A C 1
ATOM 2267 O O . SER A 1 282 ? -12.167 -13.369 24.426 1.00 97.00 282 SER A O 1
ATOM 2269 N N . GLU A 1 283 ? -10.063 -14.008 23.969 1.00 97.62 283 GLU A N 1
ATOM 2270 C CA . GLU A 1 283 ? -9.692 -12.829 23.185 1.00 97.62 283 GLU A CA 1
ATOM 2271 C C . GLU A 1 283 ? -10.372 -12.830 21.820 1.00 97.62 283 GLU A C 1
ATOM 2273 O O . GLU A 1 283 ? -10.942 -11.814 21.430 1.00 97.62 283 GLU A O 1
ATOM 2278 N N . VAL A 1 284 ? -10.393 -13.982 21.141 1.00 97.56 284 VAL A N 1
ATOM 2279 C CA . VAL A 1 284 ? -11.129 -14.166 19.881 1.00 97.56 284 VAL A CA 1
ATOM 2280 C C . VAL A 1 284 ? -12.607 -13.830 20.075 1.00 97.56 284 VAL A C 1
ATOM 2282 O O . VAL A 1 284 ? -13.158 -13.019 19.337 1.00 97.56 284 VAL A O 1
ATOM 2285 N N . MET A 1 285 ? -13.248 -14.400 21.097 1.00 97.44 285 MET A N 1
ATOM 2286 C CA . MET A 1 285 ? -14.667 -14.162 21.372 1.00 97.44 285 MET A CA 1
ATOM 2287 C C . MET A 1 285 ? -14.950 -12.696 21.708 1.00 97.44 285 MET A C 1
ATOM 2289 O O . MET A 1 285 ? -15.972 -12.167 21.277 1.00 97.44 285 MET A O 1
ATOM 2293 N N . ARG A 1 286 ? -14.046 -12.025 22.433 1.00 96.69 286 ARG A N 1
ATOM 2294 C CA . ARG A 1 286 ? -14.167 -10.593 22.733 1.00 96.69 286 ARG A CA 1
ATOM 2295 C C . ARG A 1 286 ? -14.057 -9.742 21.470 1.00 96.69 286 ARG A C 1
ATOM 2297 O O . ARG A 1 286 ? -14.942 -8.936 21.212 1.00 96.69 286 ARG A O 1
ATOM 2304 N N . ALA A 1 287 ? -13.031 -9.979 20.656 1.00 97.38 287 ALA A N 1
ATOM 2305 C CA . ALA A 1 287 ? -12.827 -9.248 19.411 1.00 97.38 287 ALA A CA 1
ATOM 2306 C C . ALA A 1 287 ? -14.013 -9.412 18.448 1.00 97.38 287 ALA A C 1
ATOM 2308 O O . ALA A 1 287 ? -14.457 -8.439 17.842 1.00 97.38 287 ALA A O 1
ATOM 2309 N N . LEU A 1 288 ? -14.568 -10.625 18.344 1.00 97.06 288 LEU A N 1
ATOM 2310 C CA . LEU A 1 288 ? -15.761 -10.887 17.539 1.00 97.06 288 LEU A CA 1
ATOM 2311 C C . LEU A 1 288 ? -16.999 -10.181 18.105 1.00 97.06 288 LEU A C 1
ATOM 2313 O O . LEU A 1 288 ? -17.745 -9.575 17.339 1.00 97.06 288 LEU A O 1
ATOM 2317 N N . ALA A 1 289 ? -17.215 -10.215 19.424 1.00 96.56 289 ALA A N 1
ATOM 2318 C CA . ALA A 1 289 ? -18.327 -9.509 20.060 1.00 96.56 289 ALA A CA 1
ATOM 2319 C C . ALA A 1 289 ? -18.259 -7.996 19.792 1.00 96.56 289 ALA A C 1
ATOM 2321 O O . ALA A 1 289 ? -19.240 -7.407 19.341 1.00 96.56 289 ALA A O 1
ATOM 2322 N N . ASP A 1 290 ? -17.095 -7.380 19.964 1.00 97.31 290 ASP A N 1
ATOM 2323 C CA . ASP A 1 290 ? -16.894 -5.958 19.680 1.00 97.31 290 ASP A CA 1
ATOM 2324 C C . ASP A 1 290 ? -17.032 -5.639 18.180 1.00 97.31 290 ASP A C 1
ATOM 2326 O O . ASP A 1 290 ? -17.655 -4.643 17.812 1.00 97.31 290 ASP A O 1
ATOM 2330 N N . ALA A 1 291 ? -16.575 -6.524 17.286 1.00 96.69 291 ALA A N 1
ATOM 2331 C CA . ALA A 1 291 ? -16.811 -6.377 15.849 1.00 96.69 291 ALA A CA 1
ATOM 2332 C C . ALA A 1 291 ? -18.310 -6.390 15.500 1.00 96.69 291 ALA A C 1
ATOM 2334 O O . ALA A 1 291 ? -18.751 -5.615 14.650 1.00 96.69 291 ALA A O 1
ATOM 2335 N N . THR A 1 292 ? -19.132 -7.204 16.180 1.00 95.88 292 THR A N 1
ATOM 2336 C CA . THR A 1 292 ? -20.593 -7.143 15.982 1.00 95.88 292 THR A CA 1
ATOM 2337 C C . THR A 1 292 ? -21.190 -5.809 16.423 1.00 95.88 292 THR A C 1
ATOM 2339 O O . THR A 1 292 ? -22.118 -5.312 15.779 1.00 95.88 292 THR A O 1
ATOM 2342 N N . GLN A 1 293 ? -20.621 -5.175 17.452 1.00 95.81 293 GLN A N 1
ATOM 2343 C CA . GLN A 1 293 ? -21.034 -3.842 17.889 1.00 95.81 293 GLN A CA 1
ATOM 2344 C C . GLN A 1 293 ? -20.651 -2.779 16.852 1.00 95.81 293 GLN A C 1
ATOM 2346 O O . GLN A 1 293 ? -21.484 -1.934 16.517 1.00 95.81 293 GLN A O 1
ATOM 2351 N N . ALA A 1 294 ? -19.453 -2.876 16.268 1.00 96.25 294 ALA A N 1
ATOM 2352 C CA . ALA A 1 294 ? -19.016 -2.026 15.159 1.00 96.25 294 ALA A CA 1
ATOM 2353 C C . ALA A 1 294 ? -19.979 -2.119 13.961 1.00 96.25 294 ALA A C 1
ATOM 2355 O O . ALA A 1 294 ? -20.469 -1.107 13.458 1.00 96.25 294 ALA A O 1
ATOM 2356 N N . LEU A 1 295 ? -20.331 -3.340 13.541 1.00 96.12 295 LEU A N 1
ATOM 2357 C CA . LEU A 1 295 ? -21.256 -3.575 12.427 1.00 96.12 295 LEU A CA 1
ATOM 2358 C C . LEU A 1 295 ? -22.669 -3.051 12.717 1.00 96.12 295 LEU A C 1
ATOM 2360 O O . LEU A 1 295 ? -23.302 -2.458 11.842 1.00 96.12 295 LEU A O 1
ATOM 2364 N N . ARG A 1 296 ? -23.155 -3.209 13.954 1.00 95.12 296 ARG A N 1
ATOM 2365 C CA . ARG A 1 296 ? -24.433 -2.638 14.404 1.00 95.12 296 ARG A CA 1
ATOM 2366 C C . ARG A 1 296 ? -24.441 -1.111 14.292 1.00 95.12 296 ARG A C 1
ATOM 2368 O O . ARG A 1 296 ? -25.446 -0.538 13.867 1.00 95.12 296 ARG A O 1
ATOM 2375 N N . LEU A 1 297 ? -23.342 -0.454 14.664 1.00 95.56 297 LEU A N 1
ATOM 2376 C CA . LEU A 1 297 ? -23.188 0.999 14.555 1.00 95.56 297 LEU A CA 1
ATOM 2377 C C . LEU A 1 297 ? -23.177 1.457 13.093 1.00 95.56 297 LEU A C 1
ATOM 2379 O O . LEU A 1 297 ? -23.933 2.367 12.745 1.00 95.56 297 LEU A O 1
ATOM 2383 N N . LEU A 1 298 ? -22.415 0.781 12.222 1.00 95.44 298 LEU A N 1
ATOM 2384 C CA 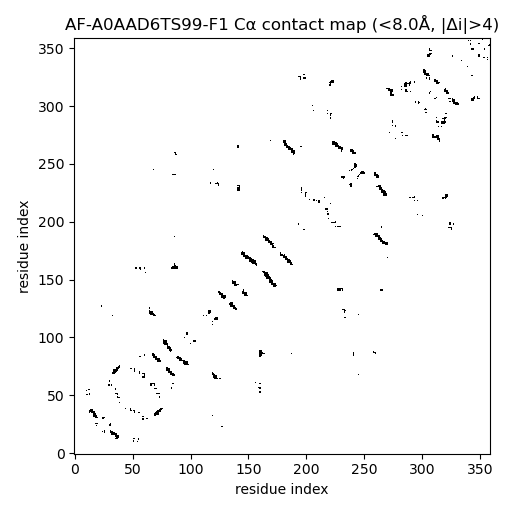. LEU A 1 298 ? -22.438 1.047 10.778 1.00 95.44 298 LEU A CA 1
ATOM 2385 C C . LEU A 1 298 ? -23.861 0.933 10.219 1.00 95.44 298 LEU A C 1
ATOM 2387 O O . LEU A 1 298 ? -24.340 1.849 9.550 1.00 95.44 298 LEU A O 1
ATOM 2391 N N . TYR A 1 299 ? -24.583 -0.133 10.571 1.00 93.38 299 TYR A N 1
ATOM 2392 C CA . TYR A 1 299 ? -25.960 -0.332 10.127 1.00 93.38 299 TYR A CA 1
ATOM 2393 C C . TYR A 1 299 ? -26.899 0.800 10.574 1.00 93.38 299 TYR A C 1
ATOM 2395 O O . TYR A 1 299 ? -27.686 1.310 9.770 1.00 93.38 299 TYR A O 1
ATOM 2403 N N . ARG A 1 300 ? -26.798 1.257 11.833 1.00 92.81 300 ARG A N 1
ATOM 2404 C CA . ARG A 1 300 ? -27.577 2.408 12.333 1.00 92.81 300 ARG A CA 1
ATOM 2405 C C . ARG A 1 300 ? -27.306 3.670 11.511 1.00 92.81 300 ARG A C 1
ATOM 2407 O O . ARG A 1 300 ? -28.252 4.378 11.159 1.00 92.81 300 ARG A O 1
ATOM 2414 N N . LEU A 1 301 ? -26.050 3.886 11.126 1.00 93.00 301 LEU A N 1
ATOM 2415 C CA . LEU A 1 301 ? -25.621 4.982 10.253 1.00 93.00 301 LEU A CA 1
ATOM 2416 C C . LEU A 1 301 ? -25.987 4.789 8.772 1.00 93.00 301 LEU A C 1
ATOM 2418 O O . LEU A 1 301 ? -25.772 5.693 7.970 1.00 93.00 301 LEU A O 1
ATOM 2422 N N . GLY A 1 302 ? -26.591 3.659 8.389 1.00 92.69 302 GLY A N 1
ATOM 2423 C CA . GLY A 1 302 ? -26.924 3.373 6.992 1.00 92.69 302 GLY A CA 1
ATOM 2424 C C . GLY A 1 302 ? -25.729 2.931 6.150 1.00 92.69 302 GLY A C 1
ATOM 2425 O O . GLY A 1 302 ? -25.787 3.041 4.928 1.00 92.69 302 GLY A O 1
ATOM 2426 N N . LEU A 1 303 ? -24.662 2.454 6.791 1.00 93.50 303 LEU A N 1
ATOM 2427 C CA . LEU A 1 303 ? -23.405 2.057 6.170 1.00 93.50 303 LEU A CA 1
ATOM 2428 C C . LEU A 1 303 ? -23.199 0.539 6.231 1.00 93.50 303 LEU A C 1
ATOM 2430 O O . LEU A 1 303 ? -23.586 -0.120 7.195 1.00 93.50 303 LEU A O 1
ATOM 2434 N N . ILE A 1 304 ? -22.546 -0.014 5.211 1.00 92.31 304 ILE A N 1
ATOM 2435 C CA . ILE A 1 304 ? -22.145 -1.423 5.141 1.00 92.31 304 ILE A CA 1
ATOM 2436 C C . ILE A 1 304 ? -20.657 -1.540 4.790 1.00 92.31 304 ILE A C 1
ATOM 2438 O O . ILE A 1 304 ? -20.166 -0.840 3.905 1.00 92.31 304 ILE A O 1
ATOM 2442 N N . HIS A 1 305 ? -19.948 -2.428 5.493 1.00 90.44 305 HIS A N 1
ATOM 2443 C CA . HIS A 1 305 ? -18.496 -2.623 5.377 1.00 90.44 305 HIS A CA 1
ATOM 2444 C C . HIS A 1 305 ? -18.072 -3.294 4.060 1.00 90.44 305 HIS A C 1
ATOM 2446 O O . HIS A 1 305 ? -17.127 -2.865 3.410 1.00 90.44 305 HIS A O 1
ATOM 2452 N N . ARG A 1 306 ? -18.800 -4.347 3.657 1.00 86.31 306 ARG A N 1
ATOM 2453 C CA . ARG A 1 306 ? -18.597 -5.181 2.449 1.00 86.31 306 ARG A CA 1
ATOM 2454 C C . ARG A 1 306 ? -17.319 -6.024 2.376 1.00 86.31 306 ARG A C 1
ATOM 2456 O O . ARG A 1 306 ? -17.248 -6.880 1.509 1.00 86.31 306 ARG A O 1
ATOM 2463 N N . ASP A 1 307 ? -16.369 -5.851 3.290 1.00 85.81 307 ASP A N 1
ATOM 2464 C CA . ASP A 1 307 ? -15.181 -6.724 3.355 1.00 85.81 307 ASP A CA 1
ATOM 2465 C C . ASP A 1 307 ? -14.818 -7.179 4.778 1.00 85.81 307 ASP A C 1
ATOM 2467 O O . ASP A 1 307 ? -13.729 -6.938 5.293 1.00 85.81 307 ASP A O 1
ATOM 2471 N N . VAL A 1 308 ? -15.789 -7.769 5.479 1.00 88.88 308 VAL A N 1
ATOM 2472 C CA . VAL A 1 308 ? -15.549 -8.313 6.823 1.00 88.88 308 VAL A CA 1
ATOM 2473 C C . VAL A 1 308 ? -14.812 -9.642 6.693 1.00 88.88 308 VAL A C 1
ATOM 2475 O O . VAL A 1 308 ? -15.310 -10.572 6.064 1.00 88.88 308 VAL A O 1
ATOM 2478 N N . SER A 1 309 ? -13.651 -9.748 7.332 1.00 89.19 309 SER A N 1
ATOM 2479 C CA . SER A 1 309 ? -12.831 -10.960 7.352 1.00 89.19 309 SER A CA 1
ATOM 2480 C C . SER A 1 309 ? -12.113 -11.093 8.695 1.00 89.19 309 SER A C 1
ATOM 2482 O O . SER A 1 309 ? -12.017 -10.135 9.463 1.00 89.19 309 SER A O 1
ATOM 2484 N N . ALA A 1 310 ? -11.550 -12.270 8.982 1.00 86.94 310 ALA A N 1
ATOM 2485 C CA . ALA A 1 310 ? -10.736 -12.465 10.185 1.00 86.94 310 ALA A CA 1
ATOM 2486 C C . ALA A 1 310 ? -9.429 -11.640 10.175 1.00 86.94 310 ALA A C 1
ATOM 2488 O O . ALA A 1 310 ? -8.764 -11.539 11.207 1.00 86.94 310 ALA A O 1
ATOM 2489 N N . GLY A 1 311 ? -9.030 -11.088 9.021 1.00 86.75 311 GLY A N 1
ATOM 2490 C CA . GLY A 1 311 ? -7.910 -10.149 8.890 1.00 86.75 311 GLY A CA 1
ATOM 2491 C C . GLY A 1 311 ? -8.276 -8.708 9.231 1.00 86.75 311 GLY A C 1
ATOM 2492 O O . GLY A 1 311 ? -7.427 -7.979 9.731 1.00 86.75 311 GLY A O 1
ATOM 2493 N N . ASN A 1 312 ? -9.548 -8.347 9.057 1.00 92.62 312 ASN A N 1
ATOM 2494 C CA . ASN A 1 312 ? -10.056 -6.984 9.226 1.00 92.62 312 ASN A CA 1
ATOM 2495 C C . ASN A 1 312 ? -10.688 -6.740 10.607 1.00 92.62 312 ASN A C 1
ATOM 2497 O O . ASN A 1 312 ? -11.319 -5.712 10.842 1.00 92.62 312 ASN A O 1
ATOM 2501 N N . ILE A 1 313 ? -10.533 -7.690 11.531 1.00 96.25 313 ILE A N 1
ATOM 2502 C CA . ILE A 1 313 ? -10.913 -7.537 12.935 1.00 96.25 313 ILE A CA 1
ATOM 2503 C C . ILE A 1 313 ? -9.633 -7.618 13.756 1.00 96.25 313 ILE A C 1
ATOM 2505 O O . ILE A 1 313 ? -8.942 -8.639 13.738 1.00 96.25 313 ILE A O 1
ATOM 2509 N N . LEU A 1 314 ? -9.324 -6.542 14.469 1.00 97.12 314 LEU A N 1
ATOM 2510 C CA . LEU A 1 314 ? -8.112 -6.390 15.265 1.00 97.12 314 LEU A CA 1
ATOM 2511 C C . LEU A 1 314 ? -8.471 -6.331 16.749 1.00 97.12 314 LEU A C 1
ATOM 2513 O O . LEU A 1 314 ? -9.472 -5.729 17.117 1.00 97.12 314 LEU A O 1
ATOM 2517 N N . LEU A 1 315 ? -7.644 -6.906 17.615 1.00 97.69 315 LEU A N 1
ATOM 2518 C CA . LEU A 1 315 ? -7.704 -6.667 19.055 1.00 97.69 315 LEU A CA 1
ATOM 2519 C C . LEU A 1 315 ? -6.639 -5.633 19.436 1.00 97.69 315 LEU A C 1
ATOM 2521 O O . LEU A 1 315 ? -5.460 -5.820 19.123 1.00 97.69 315 LEU A O 1
ATOM 2525 N N . VAL A 1 316 ? -7.058 -4.562 20.111 1.00 97.38 316 VAL A N 1
ATOM 2526 C CA . VAL A 1 316 ? -6.196 -3.475 20.599 1.00 97.38 316 VAL A CA 1
ATOM 2527 C C . VAL A 1 316 ? -6.549 -3.192 22.050 1.00 97.38 316 VAL A C 1
ATOM 2529 O O . VAL A 1 316 ? -7.695 -2.861 22.340 1.00 97.38 316 VAL A O 1
ATOM 2532 N N . ASP A 1 317 ? -5.587 -3.341 22.962 1.00 94.94 317 ASP A N 1
ATOM 2533 C CA . ASP A 1 317 ? -5.763 -3.064 24.398 1.00 94.94 317 ASP A CA 1
ATOM 2534 C C . ASP A 1 317 ? -7.024 -3.707 25.008 1.00 94.94 317 ASP A C 1
ATOM 2536 O O . ASP A 1 317 ? -7.706 -3.142 25.862 1.00 94.94 317 ASP A O 1
ATOM 2540 N N . GLY A 1 318 ? -7.355 -4.916 24.546 1.00 95.31 318 GLY A N 1
ATOM 2541 C CA . GLY A 1 318 ? -8.525 -5.666 24.999 1.00 95.31 318 GLY A CA 1
ATOM 2542 C C . GLY A 1 318 ? -9.852 -5.279 24.339 1.00 95.31 318 GLY A C 1
ATOM 2543 O O . GLY A 1 318 ? -10.860 -5.872 24.704 1.00 95.31 318 GLY A O 1
ATOM 2544 N N . VAL A 1 319 ? -9.867 -4.369 23.365 1.00 97.19 319 VAL A N 1
ATOM 2545 C CA . VAL A 1 319 ? -11.061 -3.963 22.606 1.00 97.19 319 VAL A CA 1
ATOM 2546 C C . VAL A 1 319 ? -10.951 -4.438 21.159 1.00 97.19 319 VAL A C 1
ATOM 2548 O O . VAL A 1 319 ? -9.925 -4.238 20.505 1.00 97.19 319 VAL A O 1
ATOM 2551 N N . GLY A 1 320 ? -11.998 -5.084 20.645 1.00 97.69 320 GLY A N 1
ATOM 2552 C CA . GLY A 1 320 ? -12.087 -5.432 19.229 1.00 97.69 320 GLY A CA 1
ATOM 2553 C C . GLY A 1 320 ? -12.399 -4.215 18.360 1.00 97.69 320 GLY A C 1
ATOM 2554 O O . GLY A 1 320 ? -13.311 -3.440 18.647 1.00 97.69 320 GLY A O 1
ATOM 2555 N N . LYS A 1 321 ? -11.652 -4.062 17.270 1.00 97.88 321 LYS A N 1
ATOM 2556 C CA . LYS A 1 321 ? -11.780 -2.976 16.301 1.00 97.88 321 LYS A CA 1
ATOM 2557 C C . LYS A 1 321 ? -11.978 -3.528 14.898 1.00 97.88 321 LYS A C 1
ATOM 2559 O O . LYS A 1 321 ? -11.261 -4.436 14.481 1.00 97.88 321 LYS A O 1
ATOM 2564 N N . LEU A 1 322 ? -12.934 -2.960 14.171 1.00 96.56 322 LEU A N 1
ATOM 2565 C CA . LEU A 1 322 ? -13.150 -3.238 12.754 1.00 96.56 322 LEU A CA 1
ATOM 2566 C C . LEU A 1 322 ? -12.274 -2.293 11.918 1.00 96.56 322 LEU A C 1
ATOM 2568 O O . LEU A 1 322 ? -12.300 -1.076 12.120 1.00 96.56 322 LEU A O 1
ATOM 2572 N N . SER A 1 323 ? -11.485 -2.857 11.008 1.00 93.50 323 SER A N 1
ATOM 2573 C CA . SER A 1 323 ? -10.539 -2.146 10.141 1.00 93.50 323 SER A CA 1
ATOM 2574 C C . SER A 1 323 ? -10.843 -2.378 8.663 1.00 93.50 323 SER A C 1
ATOM 2576 O O . SER A 1 323 ? -11.661 -3.223 8.327 1.00 93.50 323 SER A O 1
ATOM 2578 N N . ASP A 1 324 ? -10.105 -1.693 7.789 1.00 88.00 324 ASP A N 1
ATOM 2579 C CA . ASP A 1 324 ? -10.190 -1.830 6.332 1.00 88.00 324 ASP A CA 1
ATOM 2580 C C . ASP A 1 324 ? -11.538 -1.383 5.756 1.00 88.00 324 ASP A C 1
ATOM 2582 O O . ASP A 1 324 ? -12.314 -2.139 5.171 1.00 88.00 324 ASP A O 1
ATOM 2586 N N . LEU A 1 325 ? -11.811 -0.089 5.930 1.00 87.12 325 LEU A N 1
ATOM 2587 C CA . LEU A 1 325 ? -13.059 0.525 5.484 1.00 87.12 325 LEU A CA 1
ATOM 2588 C C . LEU A 1 325 ? -13.038 0.923 4.000 1.00 87.12 325 LEU A C 1
ATOM 2590 O O . LEU A 1 325 ? -13.955 1.613 3.570 1.00 87.12 325 LEU A O 1
ATOM 2594 N N . GLU A 1 326 ? -12.069 0.473 3.188 1.00 82.75 326 GLU A N 1
ATOM 2595 C CA . GLU A 1 326 ? -11.914 0.902 1.780 1.00 82.75 326 GLU A CA 1
ATOM 2596 C C . GLU A 1 326 ? -13.199 0.721 0.936 1.00 82.75 326 GLU A C 1
ATOM 2598 O O . GLU A 1 326 ? -13.490 1.473 -0.007 1.00 82.75 326 GLU A O 1
ATOM 2603 N N . TYR A 1 327 ? -14.030 -0.255 1.308 1.00 82.38 327 TYR A N 1
ATOM 2604 C CA . TYR A 1 327 ? -15.295 -0.554 0.645 1.00 82.38 327 TYR A CA 1
ATOM 2605 C C . TYR A 1 327 ? -16.530 -0.065 1.379 1.00 82.38 327 TYR A C 1
ATOM 2607 O O . TYR A 1 327 ? -17.631 -0.411 0.946 1.00 82.38 327 TYR A O 1
ATOM 2615 N N . LEU A 1 328 ? -16.399 0.753 2.415 1.00 88.31 328 LEU A N 1
ATOM 2616 C CA . LEU A 1 328 ? -17.538 1.295 3.135 1.00 88.31 328 LEU A CA 1
ATOM 2617 C C . LEU A 1 328 ? -18.471 2.042 2.173 1.00 88.31 328 LEU A C 1
ATOM 2619 O O . LEU A 1 328 ? -18.029 2.865 1.360 1.00 88.31 328 LEU A O 1
ATOM 2623 N N . ARG A 1 329 ? -19.769 1.734 2.220 1.00 86.69 329 ARG A N 1
ATOM 2624 C CA . ARG A 1 329 ? -20.788 2.382 1.378 1.00 86.69 329 ARG A CA 1
ATOM 2625 C C . ARG A 1 329 ? -22.082 2.615 2.135 1.00 86.69 329 ARG A C 1
ATOM 2627 O O . ARG A 1 329 ? -22.424 1.851 3.032 1.00 86.69 329 ARG A O 1
ATOM 2634 N N . SER A 1 330 ? -22.817 3.645 1.718 1.00 85.69 330 SER A N 1
ATOM 2635 C CA . SER A 1 330 ? -24.205 3.831 2.134 1.00 85.69 330 SER A CA 1
ATOM 2636 C C . SER A 1 330 ? -25.100 2.825 1.417 1.00 85.69 330 SER A C 1
ATOM 2638 O O . SER A 1 330 ? -25.032 2.708 0.196 1.00 85.69 330 SER A O 1
ATOM 2640 N N . PHE A 1 331 ? -25.966 2.139 2.161 1.00 82.38 331 PHE A N 1
ATOM 2641 C CA . PHE A 1 331 ? -27.070 1.354 1.595 1.00 82.38 331 PHE A CA 1
ATOM 2642 C C . PHE A 1 331 ? -28.402 2.123 1.619 1.00 82.38 331 PHE A C 1
ATOM 2644 O O . PHE A 1 331 ? -29.439 1.600 1.215 1.00 82.38 331 PHE A O 1
ATOM 2651 N N . LYS A 1 332 ? -28.392 3.375 2.098 1.00 72.31 332 LYS A N 1
ATOM 2652 C CA . LYS A 1 332 ? -29.539 4.289 2.075 1.00 72.31 332 LYS A CA 1
ATOM 2653 C C . LYS A 1 332 ? -29.325 5.325 0.962 1.00 72.31 332 LYS A C 1
ATOM 2655 O O . LYS A 1 332 ? -28.456 6.185 1.087 1.00 72.31 332 LYS A O 1
ATOM 2660 N N . GLY A 1 333 ? -30.105 5.242 -0.119 1.00 60.78 333 GLY A N 1
ATOM 2661 C CA . GLY A 1 333 ? -30.077 6.189 -1.247 1.00 60.78 333 GLY A CA 1
ATOM 2662 C C . GLY A 1 333 ? -30.279 5.514 -2.614 1.00 60.78 333 GLY A C 1
ATOM 2663 O O . GLY A 1 333 ? -30.215 4.287 -2.691 1.00 60.78 333 GLY A O 1
ATOM 2664 N N . PRO A 1 334 ? -30.555 6.275 -3.694 1.00 51.50 334 PRO A N 1
ATOM 2665 C CA . PRO A 1 334 ? -30.626 5.710 -5.040 1.00 51.50 334 PRO A CA 1
ATOM 2666 C C . PRO A 1 334 ? -29.263 5.117 -5.423 1.00 51.50 334 PRO A C 1
ATOM 2668 O O . PRO A 1 334 ? -28.245 5.790 -5.291 1.00 51.50 334 PRO A O 1
ATOM 2671 N N . SER A 1 335 ? -29.249 3.864 -5.892 1.00 51.97 335 SER A N 1
ATOM 2672 C CA . SER A 1 335 ? -28.045 3.157 -6.348 1.00 51.97 335 SER A CA 1
ATOM 2673 C C . SER A 1 335 ? -27.371 3.944 -7.472 1.00 51.97 335 SER A C 1
ATOM 2675 O O . SER A 1 335 ? -27.829 3.925 -8.619 1.00 51.97 335 SER A O 1
ATOM 2677 N N . SER A 1 336 ? -26.319 4.684 -7.152 1.00 46.84 336 SER A N 1
ATOM 2678 C CA . SER A 1 336 ? -25.695 5.619 -8.079 1.00 46.84 336 SER A CA 1
ATOM 2679 C C . SER A 1 336 ? -24.283 5.172 -8.449 1.00 46.84 336 SER A C 1
ATOM 2681 O O . SER A 1 336 ? -23.339 5.907 -8.195 1.00 46.84 336 SER A O 1
ATOM 2683 N N . SER A 1 337 ? -24.114 3.984 -9.046 1.00 47.84 337 SER A N 1
ATOM 2684 C CA . SER A 1 337 ? -23.038 3.700 -10.020 1.00 47.84 337 SER A CA 1
ATOM 2685 C C . SER A 1 337 ? -23.098 2.274 -10.598 1.00 47.84 337 SER A C 1
ATOM 2687 O O . SER A 1 337 ? -23.622 1.344 -9.991 1.00 47.84 337 SER A O 1
ATOM 2689 N N . GLN A 1 338 ? -22.488 2.060 -11.772 1.00 42.34 338 GLN A N 1
ATOM 2690 C CA . GLN A 1 338 ? -22.158 0.717 -12.285 1.00 42.34 338 GLN A CA 1
ATOM 2691 C C . GLN A 1 338 ? -21.116 -0.022 -11.411 1.00 42.34 338 GLN A C 1
ATOM 2693 O O . GLN A 1 338 ? -21.041 -1.251 -11.475 1.00 42.34 338 GLN A O 1
ATOM 2698 N N . LEU A 1 339 ? -20.350 0.691 -10.570 1.00 44.19 339 LEU A N 1
ATOM 2699 C CA . LEU A 1 339 ? -19.416 0.096 -9.604 1.00 44.19 339 LEU A CA 1
ATOM 2700 C C . LEU A 1 339 ? -20.127 -0.662 -8.469 1.00 44.19 339 LEU A C 1
ATOM 2702 O O . LEU A 1 339 ? -19.539 -1.592 -7.924 1.00 44.19 339 LEU A O 1
ATOM 2706 N N . ASP A 1 340 ? -21.389 -0.342 -8.158 1.00 47.06 340 ASP A N 1
ATOM 2707 C CA . ASP A 1 340 ? -22.170 -1.027 -7.111 1.00 47.06 340 ASP A CA 1
ATOM 2708 C C . ASP A 1 340 ? -22.480 -2.502 -7.432 1.00 47.06 340 ASP A C 1
ATOM 2710 O O . ASP A 1 340 ? -22.852 -3.270 -6.545 1.00 47.06 340 ASP A O 1
ATOM 2714 N N . ARG A 1 341 ? -22.305 -2.921 -8.695 1.00 48.84 341 ARG A N 1
ATOM 2715 C CA . ARG A 1 341 ? -22.592 -4.291 -9.165 1.00 48.84 341 ARG A CA 1
ATOM 2716 C C . ARG A 1 341 ? -21.374 -5.214 -9.205 1.00 48.84 341 ARG A C 1
ATOM 2718 O O . ARG A 1 341 ? -21.514 -6.376 -9.593 1.00 48.84 341 ARG A O 1
ATOM 2725 N N . HIS A 1 342 ? -20.182 -4.717 -8.874 1.00 54.47 342 HIS A N 1
ATOM 2726 C CA . HIS A 1 342 ? -19.014 -5.586 -8.769 1.00 54.47 342 HIS A CA 1
ATOM 2727 C C . HIS A 1 342 ? -19.075 -6.367 -7.457 1.00 54.47 342 HIS A C 1
ATOM 2729 O O . HIS A 1 342 ? -19.270 -5.790 -6.389 1.00 54.47 342 HIS A O 1
ATOM 2735 N N . VAL A 1 343 ? -18.902 -7.687 -7.554 1.00 55.03 343 VAL A N 1
ATOM 2736 C CA . VAL A 1 343 ? -18.705 -8.551 -6.387 1.00 55.03 343 VAL A CA 1
ATOM 2737 C C . VAL A 1 343 ? -17.361 -8.156 -5.787 1.00 55.03 343 VAL A C 1
ATOM 2739 O O . VAL A 1 343 ? -16.327 -8.281 -6.440 1.00 55.03 343 VAL A O 1
ATOM 2742 N N . ILE A 1 344 ? -17.407 -7.594 -4.587 1.00 58.66 344 ILE A N 1
ATOM 2743 C CA . ILE A 1 344 ? -16.264 -7.066 -3.850 1.00 58.66 344 ILE A CA 1
ATOM 2744 C C . ILE A 1 344 ? -16.279 -7.720 -2.471 1.00 58.66 344 ILE A C 1
ATOM 2746 O O . ILE A 1 344 ? -17.353 -7.908 -1.901 1.00 58.66 344 ILE A O 1
ATOM 2750 N N . GLY A 1 345 ? -15.094 -8.034 -1.957 1.00 55.12 345 GLY A N 1
ATOM 2751 C CA . GLY A 1 345 ? -14.893 -8.635 -0.646 1.00 55.12 345 GLY A CA 1
ATOM 2752 C C . GLY A 1 345 ? -14.027 -9.887 -0.725 1.00 55.12 345 GLY A C 1
ATOM 2753 O O . GLY A 1 345 ? -13.745 -10.420 -1.803 1.00 55.12 345 GLY A O 1
ATOM 2754 N N . THR A 1 346 ? -13.595 -10.357 0.436 1.00 55.94 346 THR A N 1
ATOM 2755 C CA . THR A 1 346 ? -12.847 -11.604 0.565 1.00 55.94 346 THR A CA 1
ATOM 2756 C C . THR A 1 346 ? -13.738 -12.777 0.133 1.00 55.94 346 THR A C 1
ATOM 2758 O O . THR A 1 346 ? -14.828 -12.967 0.677 1.00 55.94 346 THR A O 1
ATOM 2761 N N . ALA A 1 347 ? -13.298 -13.564 -0.858 1.00 58.00 347 ALA A N 1
ATOM 2762 C CA . ALA A 1 347 ? -14.141 -14.553 -1.545 1.00 58.00 347 ALA A CA 1
ATOM 2763 C C . ALA A 1 347 ? -14.812 -15.561 -0.593 1.00 58.00 347 ALA A C 1
ATOM 2765 O O . ALA A 1 347 ? -16.011 -15.805 -0.710 1.00 58.00 347 ALA A O 1
ATOM 2766 N N . ASP A 1 348 ? -14.074 -16.063 0.401 1.00 57.75 348 ASP A N 1
ATOM 2767 C CA . ASP A 1 348 ? -14.579 -17.033 1.386 1.00 57.75 348 ASP A CA 1
ATOM 2768 C C . ASP A 1 348 ? -15.580 -16.434 2.394 1.00 57.75 348 ASP A C 1
ATOM 2770 O O . ASP A 1 348 ? -16.292 -17.170 3.077 1.00 57.75 348 ASP A O 1
ATOM 2774 N N . TYR A 1 349 ? -15.651 -15.102 2.487 1.00 64.50 349 TYR A N 1
ATOM 2775 C CA . TYR A 1 349 ? -16.517 -14.356 3.411 1.00 64.50 349 TYR A CA 1
ATOM 2776 C C . TYR A 1 349 ? -17.632 -13.588 2.688 1.00 64.50 349 TYR A C 1
ATOM 2778 O O . TYR A 1 349 ? -18.451 -12.925 3.328 1.00 64.50 349 TYR A O 1
ATOM 2786 N N . THR A 1 350 ? -17.677 -13.666 1.355 1.00 61.91 350 THR A N 1
ATOM 2787 C CA . THR A 1 350 ? -18.700 -12.998 0.548 1.00 61.91 350 THR A CA 1
ATOM 2788 C C . THR A 1 350 ? -20.057 -13.647 0.809 1.00 61.91 350 THR A C 1
ATOM 2790 O O . THR A 1 350 ? -20.193 -14.870 0.752 1.00 61.91 350 THR A O 1
ATOM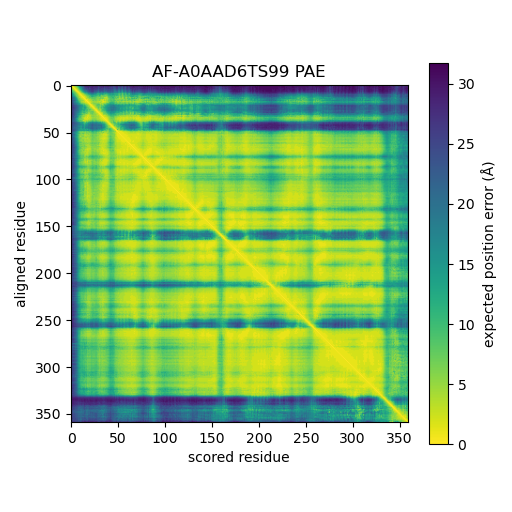 2793 N N . SER A 1 351 ? -21.081 -12.837 1.087 1.00 66.31 351 SER A N 1
ATOM 2794 C CA . SER A 1 351 ? -22.415 -13.364 1.369 1.00 66.31 351 SER A CA 1
ATOM 2795 C C . SER A 1 351 ? -23.040 -14.032 0.140 1.00 66.31 351 SER A C 1
ATOM 2797 O O . SER A 1 351 ? -22.754 -13.677 -1.008 1.00 66.31 351 SER A O 1
ATOM 2799 N N . GLY A 1 352 ? -23.898 -15.030 0.370 1.00 59.22 352 GLY A N 1
ATOM 2800 C CA . GLY A 1 352 ? -24.468 -15.852 -0.700 1.00 59.22 352 GLY A CA 1
ATOM 2801 C C . GLY A 1 352 ? -25.300 -15.045 -1.697 1.00 59.22 352 GLY A C 1
ATOM 2802 O O . GLY A 1 352 ? -25.270 -15.318 -2.895 1.00 59.22 352 GLY A O 1
ATOM 2803 N N . GLU A 1 353 ? -26.001 -14.016 -1.228 1.00 68.00 353 GLU A N 1
ATOM 2804 C CA . GLU A 1 353 ? -26.748 -13.081 -2.063 1.00 68.00 353 GLU A CA 1
ATOM 2805 C C . GLU A 1 353 ? -25.833 -12.214 -2.934 1.00 68.00 353 GLU A C 1
ATOM 2807 O O . GLU A 1 353 ? -26.137 -12.016 -4.114 1.00 68.00 353 GLU A O 1
ATOM 2812 N N . VAL A 1 354 ? -24.682 -11.776 -2.405 1.00 61.84 354 VAL A N 1
ATOM 2813 C CA . VAL A 1 354 ? -23.694 -10.989 -3.154 1.00 61.84 354 VAL A CA 1
ATOM 2814 C C . VAL A 1 354 ? -22.991 -11.852 -4.196 1.00 61.84 354 VAL A C 1
ATOM 2816 O O . VAL A 1 354 ? -22.933 -11.476 -5.369 1.00 61.84 354 VAL A O 1
ATOM 2819 N N . ALA A 1 355 ? -22.559 -13.055 -3.813 1.00 59.91 355 ALA A N 1
ATOM 2820 C CA . ALA A 1 355 ? -21.979 -14.035 -4.728 1.00 59.91 355 ALA A CA 1
ATOM 2821 C C . ALA A 1 355 ? -22.960 -14.428 -5.850 1.00 59.91 355 ALA A C 1
ATOM 2823 O O . ALA A 1 355 ? -22.560 -14.597 -7.002 1.00 59.91 355 ALA A O 1
ATOM 2824 N N . ALA A 1 356 ? -24.258 -14.513 -5.539 1.00 63.09 356 ALA A N 1
ATOM 2825 C CA . ALA A 1 356 ? -25.308 -14.819 -6.506 1.00 63.09 356 ALA A CA 1
ATOM 2826 C C . ALA A 1 356 ? -25.804 -13.602 -7.311 1.00 63.09 356 ALA A C 1
ATOM 2828 O O . ALA A 1 356 ? -26.631 -13.787 -8.207 1.00 63.09 356 ALA A O 1
ATOM 2829 N N . ARG A 1 357 ? -25.334 -12.378 -7.012 1.00 59.97 357 ARG A N 1
ATOM 2830 C CA . ARG A 1 357 ? -25.838 -11.106 -7.576 1.00 59.97 357 ARG A CA 1
ATOM 2831 C C . ARG A 1 357 ? -27.362 -10.948 -7.441 1.00 59.97 357 ARG A C 1
ATOM 2833 O O . ARG A 1 357 ? -28.035 -10.518 -8.376 1.00 59.97 357 ARG A O 1
ATOM 2840 N N . ARG A 1 358 ? -27.912 -11.348 -6.292 1.00 53.91 358 ARG A N 1
ATOM 2841 C CA . ARG A 1 358 ? -29.352 -11.320 -5.973 1.00 53.91 358 ARG A CA 1
ATOM 2842 C C . ARG A 1 358 ? -29.644 -10.347 -4.824 1.00 53.91 358 ARG A C 1
ATOM 2844 O O . ARG A 1 358 ? -30.167 -10.777 -3.799 1.00 53.91 358 ARG A O 1
ATOM 2851 N N . TYR A 1 359 ? -29.276 -9.075 -4.971 1.00 56.62 359 TYR A N 1
ATOM 2852 C CA . TYR A 1 359 ? -29.496 -8.042 -3.952 1.00 56.62 359 TYR A CA 1
ATOM 2853 C C . TYR A 1 359 ? -29.827 -6.685 -4.567 1.00 56.62 359 TYR A C 1
ATOM 2855 O O . TYR A 1 359 ? -29.338 -6.413 -5.690 1.00 56.62 359 TYR A O 1
#

Nearest PDB structures (foldseek):
  2pzi-assembly2_B  TM=5.537E-01  e=1.118E-05  Mycobacterium tuberculosis
  2pzi-assembly1_A  TM=5.228E-01  e=6.656E-06  Mycobacterium tuberculosis
  4y85-assembly3_C  TM=5.923E-01  e=4.470E-04  Homo sapiens
  1zar-assembly1_A  TM=5.142E-01  e=1.883E-04  Archaeoglobus fulgidus
  6zxf-assembly1_z  TM=4.515E-01  e=1.782E-03  Homo sapiens

Solvent-accessible surface area (backbone atoms only — not comparable to full-atom values): 20512 Å² total; per-residue (Å²): 133,87,78,85,76,79,72,77,73,79,71,76,78,64,78,41,64,48,62,52,90,48,95,82,37,57,81,87,41,75,78,18,54,50,28,50,25,28,62,63,51,93,87,48,85,86,64,58,52,64,61,46,41,52,50,50,51,34,47,45,49,69,68,31,87,42,38,61,33,37,46,34,38,44,39,50,95,57,31,35,30,50,34,42,40,28,53,51,49,78,49,71,52,74,75,38,50,42,82,84,40,44,70,58,49,54,48,51,53,50,51,66,73,69,46,50,61,57,79,48,18,40,38,88,52,41,46,71,50,63,49,99,86,65,49,82,33,40,42,36,58,45,69,95,45,48,31,35,47,78,42,83,72,45,74,50,73,51,98,49,63,50,49,64,44,41,40,28,28,33,20,20,47,67,89,43,89,81,50,61,64,23,25,37,39,41,34,50,43,55,65,89,60,72,54,49,56,61,53,46,54,55,47,43,56,56,35,72,74,50,89,68,90,90,56,98,61,64,71,55,66,22,38,74,47,76,74,47,50,38,63,41,54,43,100,86,70,44,67,41,26,58,42,59,61,75,43,64,62,67,66,78,91,66,101,59,87,80,59,48,31,31,35,36,34,37,29,26,55,61,68,59,48,34,43,77,73,56,90,44,70,70,57,39,53,45,25,51,54,33,33,53,52,36,52,52,51,33,47,74,73,35,33,45,51,64,44,72,47,57,76,28,31,25,38,40,99,89,42,13,20,44,48,71,57,70,58,53,39,71,78,68,72,82,89,85,57,84,72,76,72,58,85,66,50,55,76,94,60,48,50,72,43,57,77,66,69,64,124

Sequence (359 aa):
MPGLSIRQRRPPPPDAQIRLVSPDFDSNSCFATAVPCKLKSMRNPEESNERELIWSCQDVLRDDPRRRFTFGISLDDTDLRIWFFSRSHELVTPPLNYLKEAPRLVQLFLTLAFASQEELGYDESMTQFKDNCGAVQYKIQVGEAFYVTTKLLSDHRHDAACGRTTRVWEAYREDNPERTPVALKDLWTSTGAIQEGTQLLDLHEKLHALEDPGTPHPPGQYFLTVLDHGYVQTSNGEDDHTIDNMTRGCFPPTDGPSYSRMHYRIVFKEVGTPVHNLQCLSEVMRALADATQALRLLYRLGLIHRDVSAGNILLVDGVGKLSDLEYLRSFKGPSSSQLDRHVIGTADYTSGEVAARRY

Secondary structure (DSSP, 8-state):
--------PPPPPPSEEEE---TTS-TTSGGGEEEEEEE--TT-TTS-HHHHHHHHHHHHHHH-TTBSEEEEEEEETTEEEEEEEESS-EEEPPPEETTT-HHHHHHHHHHHHH--TTTTTB-TTEEEEE-TTS-EEEEEEETTEEEEEEEEEEEE--SSSSS--EEEEEEEETT-TT---EEEEEEEEETTPPPHHHHHHHHHHHHHT---TT-SS-GGGGBPPEEEEEE-B-TTS-B-BTTTTTSTT-PPP-SS----EEEEEEEES---EEGGG---HHHHHHHHHHHHHHHHHHHHTTEE-S---TTSEEEETTEEEE--GGG-EESSS----GGGGS--S-GGG--HHHHTT--

Organism: NCBI:txid1033014

Foldseek 3Di:
DDDDPPPPPQDDFAPDFDFDDDPQDDRPDLQRGLEGEHEDDPVCPPDDSVVNQQSSQLCNVQVDVQAQKAWYWYDDPQWIKIWIFGQFDIDIDDTDRCVVVVVVVVVVVVCSVPDDSVLSGGAPQKGWDADPVRDIWIWHDFPNWTKIFDAWPDWPRDPHSYDKTKTWTFIATPPDPVRQTKIKIKIKAFPPQDDPLVVLVVLVVVQVPDDDPPDPDRLNVQAWAWDTKDARADPVRHGDKCQCPNVVVPDDDDPDDRRIITIMMTMTSFDFDQLVRDPDPVLNVQLVVSVVSNQVSCVVVQKDQLADDSRQWTATPSHIHGHDSSPIDGPPDDPPDPVVLDNDYDPVPRDPCSVVSND

InterPro domains:
  IPR000719 Protein kinase domain [PS50011] (154-359)
  IPR008266 Tyrosine-protein kinase, active site [PS00109] (303-315)
  IPR011009 Protein kinase-like domain superfamily [SSF56112] (166-356)
  IPR040976 Fungal-type protein kinase [PF17667] (34-203)
  IPR040976 Fungal-type protein kinase [PF17667] (253-353)